Protein AF-A0A9D7S0B4-F1 (afdb_monomer)

Radius of gyration: 23.78 Å; Cα contacts (8 Å, |Δi|>4): 432; chains: 1; bounding box: 54×64×74 Å

Solvent-accessible surface area (backbone atoms only — not comparable to full-atom values): 17480 Å² total; per-residue (Å²): 137,83,77,79,79,71,73,54,48,33,90,81,55,68,32,30,20,52,70,38,47,70,66,44,50,60,57,51,48,51,49,26,62,74,69,70,40,42,37,16,40,36,38,37,36,50,55,66,50,66,57,45,28,76,76,58,33,61,75,47,39,55,49,49,50,34,52,48,47,50,52,50,61,75,61,50,58,93,83,38,48,55,29,42,63,52,97,65,30,32,35,37,46,36,65,72,28,16,33,56,58,46,43,54,48,48,45,54,44,36,52,51,40,50,71,37,73,43,89,95,79,41,71,50,39,31,19,23,3,25,23,21,62,81,86,86,69,54,74,66,57,49,49,49,51,12,48,53,19,25,50,48,12,53,72,72,73,35,69,33,76,26,66,45,94,54,60,81,69,38,86,84,69,62,102,47,105,71,69,78,84,58,81,77,93,57,76,78,54,58,43,74,42,71,68,60,36,48,46,50,52,52,51,48,54,47,43,35,53,44,42,51,47,56,74,74,37,100,80,48,65,69,60,46,52,50,46,50,50,56,46,50,55,47,52,55,48,45,52,53,57,48,51,56,49,34,59,75,67,65,43,90,56,41,73,61,51,55,50,50,51,54,49,52,52,55,48,51,54,49,40,54,54,30,35,76,72,69,78,40,58,66,64,66,44,50,47,43,54,44,42,52,47,54,54,40,36,48,58,55,59,50,53,75,55,25,68,71,42,64,61,60,77,79,74,72,135

Secondary structure (DSSP, 8-state):
-------SB-TTT-SEEHHHHHHHHHHHHHHHHHHT--EEEEEEEETTHHHHHHHH-HHHHHHHHHHHHHHHHTTS-TTSEEEE-SSSEEEEEEET--HHHHHHHHHHHHHHHHH-EETTTEE--EEEEEEE--SSS-HHHHHHHHHHHHHHHHHTTSS-EEE----STTTT--SSS----S----GGG--S-HHHHHHHHHHHHHHHHHHHHHHH-SS-HHHHHHHHHHHHHHHHHHHHHHHHHHHHTT-TTHHHHHHHHHHHHHHHHHHHHHHHTTSS-HHHHHIIIIIIIIIIIIIIIGGGTHHHHHGGGG---

Foldseek 3Di:
DPPPPDDQADPLQRAGEPVVCVVCVVVLLVVCLVLVAKKKKKKKFWPPLVVLCVPVNVVLSSQVQNVLSVLLVVLADPPWHKYDYDSRMIMITHTRDKQVVVQVSVLVSQVVQQPDQRPPRGGIGMAMFMHMDPSPDDPVVRVVNSVVQSVCCNVVPHSHYGTDPDIQFCPPPDPDPDDPLADDDDCLLCLLPVVLSVLLVVLRVLLRVLSCCVVVDPPCPVVSLVSLVVSLVSLLVSLVVVLVVCVVLVPVCSVVSNVVSVVLSVVLVVQSVCVVVVNHDPVVNSSSSCRVRNVDCSNPVVVVCSVSNVVVVVDDD

Mean predicted aligned error: 14.75 Å

pLDDT: mean 82.74, std 16.4, range [29.23, 98.75]

Nearest PDB structures (foldseek):
  5llx-assembly1_B  TM=9.625E-01  e=6.247E-13  Idiomarina sp. A28L
  6et7-assembly1_B  TM=9.582E-01  e=7.251E-13  Idiomarina sp. A28L
  5llw-assembly1_B  TM=9.479E-01  e=1.605E-12  Idiomarina sp. A28L
  5llx-assembly1_A  TM=9.549E-01  e=1.686E-12  Idiomarina sp. A28L
  6et7-assembly1_A  TM=9.602E-01  e=4.331E-12  Idiomarina sp. A28L

Sequence (317 aa):
MELELRAVTDDLTGLWNRAQFNALVRRDLERCLRQHLPLSLVLVDIDHFKQVNDLHGHSAGDRVLREMAALIRQTVSLADAVFRWGGEEFVVLAGEIGHRGAADMAERLRARVAEHHFPGVGQLTISLGVAEYLGEESVEDWFQRADGMLYAAKHGGRNQVHVEARGNSDLWAGELGASPLHLVWQQIYESGEPSIDADHRELFERANALIDAWLSGRHDLTGILRACDHLIEHIVLHFRNEEALLERHAFSGYEAHRRAHAAMVRRAEYLRRKVAIGSCTLGKMLDFLVGDVIARHLSVVDREFFPLFAGLKKLRP

Structure (mmCIF, N/CA/C/O backbone):
data_AF-A0A9D7S0B4-F1
#
_entry.id   AF-A0A9D7S0B4-F1
#
loop_
_atom_site.group_PDB
_atom_site.id
_atom_site.type_symbol
_atom_site.label_atom_id
_atom_site.label_alt_id
_atom_site.label_comp_id
_atom_site.label_asym_id
_atom_site.label_entity_id
_atom_site.label_seq_id
_atom_site.pdbx_PDB_ins_code
_atom_site.Cartn_x
_atom_site.Cartn_y
_atom_site.Cartn_z
_atom_site.occupancy
_atom_site.B_iso_or_equiv
_atom_site.auth_seq_id
_atom_site.auth_comp_id
_atom_site.auth_asym_id
_atom_site.auth_atom_id
_atom_site.pdbx_PDB_model_num
ATOM 1 N N . MET A 1 1 ? 12.973 36.710 17.146 1.00 37.09 1 MET A N 1
ATOM 2 C CA . MET A 1 1 ? 12.727 35.681 16.115 1.00 37.09 1 MET A CA 1
ATOM 3 C C . MET A 1 1 ? 12.349 34.416 16.858 1.00 37.09 1 MET A C 1
ATOM 5 O O . MET A 1 1 ? 13.194 33.586 17.157 1.00 37.09 1 MET A O 1
ATOM 9 N N . GLU A 1 2 ? 11.099 34.384 17.300 1.00 39.22 2 GLU A N 1
ATOM 10 C CA . GLU A 1 2 ? 10.519 33.320 18.111 1.00 39.22 2 GLU A CA 1
ATOM 11 C C . GLU A 1 2 ? 9.982 32.295 17.111 1.00 39.22 2 GLU A C 1
ATOM 13 O O . GLU A 1 2 ? 8.951 32.505 16.480 1.00 39.22 2 GLU A O 1
ATOM 18 N N . LEU A 1 3 ? 10.795 31.280 16.812 1.00 44.84 3 LEU A N 1
ATOM 19 C CA . LEU A 1 3 ? 10.393 30.175 15.948 1.00 44.84 3 LEU A CA 1
ATOM 20 C C . LEU A 1 3 ? 9.275 29.420 16.667 1.00 44.84 3 LEU A C 1
ATOM 22 O O . LEU A 1 3 ? 9.523 28.761 17.674 1.00 44.84 3 LEU A O 1
ATOM 26 N N . GLU A 1 4 ? 8.056 29.563 16.154 1.00 46.53 4 GLU A N 1
ATOM 27 C CA . GLU A 1 4 ? 6.877 28.790 16.531 1.00 46.53 4 GLU A CA 1
ATOM 28 C C . GLU A 1 4 ? 7.246 27.302 16.645 1.00 46.53 4 GLU A C 1
ATOM 30 O O . GLU A 1 4 ? 7.512 26.628 15.645 1.00 46.53 4 GLU A O 1
ATOM 35 N N . LEU A 1 5 ? 7.270 26.777 17.872 1.00 49.91 5 LEU A N 1
ATOM 36 C CA . LEU A 1 5 ? 7.260 25.341 18.125 1.00 49.91 5 LEU A CA 1
ATOM 37 C C . LEU A 1 5 ? 5.942 24.792 17.572 1.00 49.91 5 LEU A C 1
ATOM 39 O O . LEU A 1 5 ? 4.922 24.772 18.257 1.00 49.91 5 LEU A O 1
ATOM 43 N N . ARG A 1 6 ? 5.943 24.364 16.309 1.00 56.47 6 ARG A N 1
ATOM 44 C CA . ARG A 1 6 ? 4.848 23.558 15.772 1.00 56.47 6 ARG A CA 1
ATOM 45 C C . ARG A 1 6 ? 4.809 22.262 16.573 1.00 56.47 6 ARG A C 1
ATOM 47 O O . ARG A 1 6 ? 5.767 21.489 16.532 1.00 56.47 6 ARG A O 1
ATOM 54 N N . ALA A 1 7 ? 3.719 22.034 17.303 1.00 73.38 7 ALA A N 1
ATOM 55 C CA . ALA A 1 7 ? 3.452 20.734 17.900 1.00 73.38 7 ALA A CA 1
ATOM 56 C C . ALA A 1 7 ? 3.546 19.672 16.792 1.00 73.38 7 ALA A C 1
ATOM 58 O O . ALA A 1 7 ? 3.020 19.872 15.699 1.00 73.38 7 ALA A O 1
ATOM 59 N N . VAL A 1 8 ? 4.272 18.579 17.032 1.00 87.50 8 VAL A N 1
ATOM 60 C CA . VAL A 1 8 ? 4.425 17.462 16.072 1.00 87.50 8 VAL A CA 1
ATOM 61 C C . VAL A 1 8 ? 3.279 16.450 16.180 1.00 87.50 8 VAL A C 1
ATOM 63 O O . VAL A 1 8 ? 3.125 15.564 15.337 1.00 87.50 8 VAL A O 1
ATOM 66 N N . THR A 1 9 ? 2.465 16.590 17.222 1.00 91.62 9 THR A N 1
ATOM 67 C CA . THR A 1 9 ? 1.308 15.758 17.537 1.00 91.62 9 THR A CA 1
ATOM 68 C C . THR A 1 9 ? 0.011 16.550 17.424 1.00 91.62 9 THR A C 1
ATOM 70 O O . THR A 1 9 ? 0.003 17.776 17.498 1.00 91.62 9 THR A O 1
ATOM 73 N N . ASP A 1 10 ? -1.083 15.831 17.223 1.00 94.31 10 ASP A N 1
ATOM 74 C CA . ASP A 1 10 ? -2.448 16.309 17.390 1.00 94.31 10 ASP A CA 1
ATOM 75 C C . ASP A 1 10 ? -2.853 16.195 18.866 1.00 94.31 10 ASP A C 1
ATOM 77 O O . ASP A 1 10 ? -2.802 15.107 19.439 1.00 94.31 10 ASP A O 1
ATOM 81 N N . ASP A 1 11 ? -3.269 17.304 19.479 1.00 91.94 11 ASP A N 1
ATOM 82 C CA . ASP A 1 11 ? -3.552 17.373 20.922 1.00 91.94 11 ASP A CA 1
ATOM 83 C C . ASP A 1 11 ? -4.738 16.499 21.352 1.00 91.94 11 ASP A C 1
ATOM 85 O O . ASP A 1 11 ? -4.822 16.070 22.503 1.00 91.94 11 ASP A O 1
ATOM 89 N N . LEU A 1 12 ? -5.669 16.223 20.434 1.00 94.69 12 LEU A N 1
ATOM 90 C CA . LEU A 1 12 ? -6.854 15.432 20.742 1.00 94.69 12 LEU A CA 1
ATOM 91 C C . LEU A 1 12 ? -6.533 13.938 20.826 1.00 94.69 12 LEU A C 1
ATOM 93 O O . LEU A 1 12 ? -6.984 13.269 21.756 1.00 94.69 12 LEU A O 1
ATOM 97 N N . THR A 1 13 ? -5.808 13.421 19.833 1.00 96.00 13 THR A N 1
ATOM 98 C CA . THR A 1 13 ? -5.587 11.981 19.628 1.00 96.00 13 THR A CA 1
ATOM 99 C C . THR A 1 13 ? -4.198 11.505 20.048 1.00 96.00 13 THR A C 1
ATOM 101 O O . THR A 1 13 ? -3.988 10.304 20.203 1.00 96.00 13 THR A O 1
ATOM 104 N N . GLY A 1 14 ? -3.235 12.417 20.207 1.00 93.94 14 GLY A N 1
ATOM 105 C CA . GLY A 1 14 ? -1.827 12.100 20.460 1.00 93.94 14 GLY A CA 1
ATOM 106 C C . GLY A 1 14 ? -1.085 11.515 19.252 1.00 93.94 14 GLY A C 1
ATOM 107 O O . GLY A 1 14 ? 0.103 11.207 19.352 1.00 93.94 14 GLY A O 1
ATOM 108 N N . LEU A 1 15 ? -1.754 11.356 18.105 1.00 96.19 15 LEU A N 1
ATOM 109 C CA . LEU A 1 15 ? -1.123 10.931 16.858 1.00 96.19 15 LEU A CA 1
ATOM 110 C C . LEU A 1 15 ? -0.259 12.047 16.278 1.00 96.19 15 LEU A C 1
ATOM 112 O O . LEU A 1 15 ? -0.376 13.208 16.661 1.00 96.19 15 LEU A O 1
ATOM 116 N N . TRP A 1 16 ? 0.597 11.714 15.316 1.00 96.00 16 TRP A N 1
ATOM 117 C CA . TRP A 1 16 ? 1.297 12.743 14.557 1.00 96.00 16 TRP A CA 1
ATOM 118 C C . TRP A 1 16 ? 0.318 13.551 13.710 1.00 96.00 16 TRP A C 1
ATOM 120 O O . TRP A 1 16 ? -0.695 13.035 13.250 1.00 96.00 16 TRP A O 1
ATOM 130 N N . ASN A 1 17 ? 0.607 14.829 13.502 1.00 94.56 17 ASN A N 1
ATOM 131 C CA . ASN A 1 17 ? -0.247 15.677 12.676 1.00 94.56 17 ASN A CA 1
ATOM 132 C C . ASN A 1 17 ? 0.246 15.747 11.222 1.00 94.56 17 ASN A C 1
ATOM 134 O O . ASN A 1 17 ? 1.318 15.250 10.865 1.00 94.56 17 ASN A O 1
ATOM 138 N N . ARG A 1 18 ? -0.533 16.418 10.371 1.00 93.31 18 ARG A N 1
ATOM 139 C CA . ARG A 1 18 ? -0.196 16.644 8.958 1.00 93.31 18 ARG A CA 1
ATOM 140 C C . ARG A 1 18 ? 1.166 17.317 8.743 1.00 93.31 18 ARG A C 1
ATOM 142 O O . ARG A 1 18 ? 1.865 16.987 7.787 1.00 93.31 18 ARG A O 1
ATOM 149 N N . ALA A 1 19 ? 1.573 18.241 9.616 1.00 90.50 19 ALA A N 1
ATOM 150 C CA . ALA A 1 19 ? 2.885 18.882 9.498 1.00 90.50 19 ALA A CA 1
ATOM 151 C C . ALA A 1 19 ? 4.018 17.864 9.693 1.00 90.50 19 ALA A C 1
ATOM 153 O O . ALA A 1 19 ? 4.995 17.876 8.942 1.00 90.50 19 ALA A O 1
ATOM 154 N N . GLN A 1 20 ? 3.846 16.943 10.643 1.00 92.50 20 GLN A N 1
ATOM 155 C CA . GLN A 1 20 ? 4.792 15.865 10.887 1.00 92.50 20 GLN A CA 1
ATOM 156 C C . GLN A 1 20 ? 4.821 14.844 9.742 1.00 92.50 20 GLN A C 1
ATOM 158 O O . GLN A 1 20 ? 5.904 14.394 9.379 1.00 92.50 20 GLN A O 1
ATOM 163 N N . PHE A 1 21 ? 3.686 14.525 9.108 1.00 93.38 21 PHE A N 1
ATOM 164 C CA . PHE A 1 21 ? 3.684 13.692 7.895 1.00 93.38 21 PHE A CA 1
ATOM 165 C C . PHE A 1 21 ? 4.585 14.283 6.810 1.00 93.38 21 PHE A C 1
ATOM 167 O O . PHE A 1 21 ? 5.484 13.604 6.322 1.00 93.38 21 PHE A O 1
ATOM 174 N N . ASN A 1 22 ? 4.409 15.568 6.490 1.00 88.81 22 ASN A N 1
ATOM 175 C CA . ASN A 1 22 ? 5.199 16.239 5.453 1.00 88.81 22 ASN A CA 1
ATOM 176 C C . ASN A 1 22 ? 6.708 16.223 5.760 1.00 88.81 22 ASN A C 1
ATOM 178 O O . ASN A 1 22 ? 7.526 16.173 4.841 1.00 88.81 22 ASN A O 1
ATOM 182 N N . ALA A 1 23 ? 7.079 16.250 7.043 1.00 87.56 23 ALA A N 1
ATOM 183 C CA . ALA A 1 23 ? 8.469 16.155 7.478 1.00 87.56 23 ALA A CA 1
ATOM 184 C C . ALA A 1 23 ? 9.036 14.727 7.372 1.00 87.56 23 ALA A C 1
ATOM 186 O O . ALA A 1 23 ? 10.207 14.555 7.032 1.00 87.56 23 ALA A O 1
ATOM 187 N N . LEU A 1 24 ? 8.228 13.701 7.665 1.00 88.12 24 LEU A N 1
ATOM 188 C CA . LEU A 1 24 ? 8.678 12.307 7.730 1.00 88.12 24 LEU A CA 1
ATOM 189 C C . LEU A 1 24 ? 8.599 11.572 6.390 1.00 88.12 24 LEU A C 1
ATOM 191 O O . LEU A 1 24 ? 9.479 10.763 6.100 1.00 88.12 24 LEU A O 1
ATOM 195 N N . VAL A 1 25 ? 7.595 11.864 5.561 1.00 91.75 25 VAL A N 1
ATOM 196 C CA . VAL A 1 25 ? 7.308 11.100 4.338 1.00 91.75 25 VAL A CA 1
ATOM 197 C C . VAL A 1 25 ? 8.503 11.067 3.389 1.00 91.75 25 VAL A C 1
ATOM 199 O O . VAL A 1 25 ? 8.866 10.004 2.903 1.00 91.75 25 VAL A O 1
ATOM 202 N N . ARG A 1 26 ? 9.204 12.194 3.200 1.00 87.75 26 ARG A N 1
ATOM 203 C CA . ARG A 1 26 ? 10.397 12.256 2.335 1.00 87.75 26 ARG A CA 1
ATOM 204 C C . ARG A 1 26 ? 11.537 11.390 2.864 1.00 87.75 26 ARG A C 1
ATOM 206 O O . ARG A 1 26 ? 12.173 10.677 2.098 1.00 87.75 26 ARG A O 1
ATOM 213 N N . ARG A 1 27 ? 11.766 11.406 4.179 1.00 84.88 27 ARG A N 1
ATOM 214 C CA . ARG A 1 27 ? 12.800 10.589 4.827 1.00 84.88 27 ARG A CA 1
ATOM 215 C C . ARG A 1 27 ? 12.501 9.099 4.675 1.00 84.88 27 ARG A C 1
ATOM 217 O O . ARG A 1 27 ? 13.410 8.317 4.393 1.00 84.88 27 ARG A O 1
ATOM 224 N N . ASP A 1 28 ? 11.248 8.712 4.880 1.00 82.50 28 ASP A N 1
ATOM 225 C CA . ASP A 1 28 ? 10.829 7.315 4.808 1.00 82.50 28 ASP A CA 1
ATOM 226 C C . ASP A 1 28 ? 10.814 6.822 3.356 1.00 82.50 28 ASP A C 1
ATOM 228 O O . ASP A 1 28 ? 11.295 5.721 3.101 1.00 82.50 28 ASP A O 1
ATOM 232 N N . LEU A 1 29 ? 10.412 7.667 2.401 1.00 83.94 29 LEU A N 1
ATOM 233 C CA . LEU A 1 29 ? 10.552 7.413 0.967 1.00 83.94 29 LEU A CA 1
ATOM 234 C C . LEU A 1 29 ? 12.006 7.215 0.565 1.00 83.94 29 LEU A C 1
ATOM 236 O O . LEU A 1 29 ? 12.341 6.201 -0.034 1.00 83.94 29 LEU A O 1
ATOM 240 N N . GLU A 1 30 ? 12.902 8.126 0.937 1.00 80.38 30 GLU A N 1
ATOM 241 C CA . GLU A 1 30 ? 14.325 7.971 0.646 1.00 80.38 30 GLU A CA 1
ATOM 242 C C . GLU A 1 30 ? 14.905 6.692 1.263 1.00 80.38 30 GLU A C 1
ATOM 244 O O . GLU A 1 30 ? 15.724 6.014 0.643 1.00 80.38 30 GLU A O 1
ATOM 249 N N . ARG A 1 31 ? 14.506 6.348 2.495 1.00 79.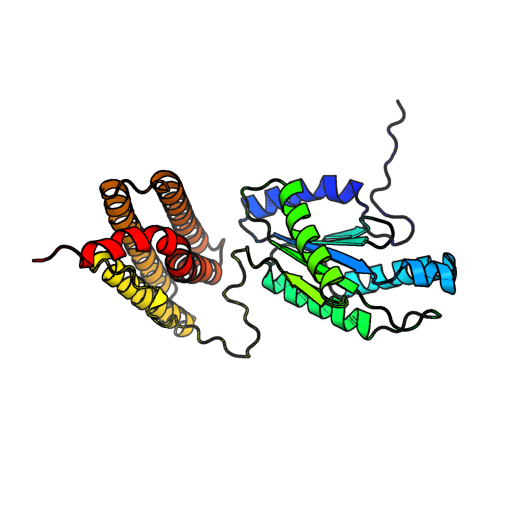12 31 ARG A N 1
ATOM 250 C CA . ARG A 1 31 ? 14.910 5.096 3.146 1.00 79.12 31 ARG A CA 1
ATOM 251 C C . ARG A 1 31 ? 14.415 3.895 2.346 1.00 79.12 31 ARG A C 1
ATOM 253 O O . ARG A 1 31 ? 15.231 3.036 2.013 1.00 79.12 31 ARG A O 1
ATOM 260 N N . CYS A 1 32 ? 13.124 3.852 2.036 1.00 68.31 32 CYS A N 1
ATOM 261 C CA . CYS A 1 32 ? 12.491 2.760 1.309 1.00 68.31 32 CYS A CA 1
ATOM 262 C C . CYS A 1 32 ? 13.042 2.633 -0.112 1.00 68.31 32 CYS A C 1
ATOM 264 O O . CYS A 1 32 ? 13.332 1.522 -0.531 1.00 68.31 32 CYS A O 1
ATOM 266 N N . LEU A 1 33 ? 13.337 3.736 -0.803 1.00 68.12 33 LEU A N 1
ATOM 267 C CA . LEU A 1 33 ? 14.010 3.734 -2.104 1.00 68.12 33 LEU A CA 1
ATOM 268 C C . LEU A 1 33 ? 15.446 3.214 -2.005 1.00 68.12 33 LEU A C 1
ATOM 270 O O . LEU A 1 33 ? 15.833 2.322 -2.758 1.00 68.12 33 LEU A O 1
ATOM 274 N N . ARG A 1 34 ? 16.242 3.695 -1.038 1.00 66.56 34 ARG A N 1
ATOM 275 C CA . ARG A 1 34 ? 17.619 3.205 -0.827 1.00 66.56 34 ARG A CA 1
ATOM 276 C C . ARG A 1 34 ? 17.652 1.712 -0.498 1.00 66.56 34 ARG A C 1
ATOM 278 O O . ARG A 1 34 ? 18.511 0.981 -0.994 1.00 66.56 34 ARG A O 1
ATOM 285 N N . GLN A 1 35 ? 16.736 1.257 0.352 1.00 56.28 35 GLN A N 1
ATOM 286 C CA . GLN A 1 35 ? 16.646 -0.135 0.800 1.00 56.28 35 GLN A CA 1
ATOM 287 C C . GLN A 1 35 ? 15.817 -1.013 -0.145 1.00 56.28 35 GLN A C 1
ATOM 289 O O . GLN A 1 35 ? 15.843 -2.235 -0.016 1.00 56.28 35 GLN A O 1
ATOM 294 N N . HIS A 1 36 ? 15.156 -0.396 -1.124 1.00 57.53 36 HIS A N 1
ATOM 295 C CA . HIS A 1 36 ? 14.191 -1.001 -2.034 1.00 57.53 36 HIS A CA 1
ATOM 296 C C . HIS A 1 36 ? 13.159 -1.861 -1.297 1.00 57.53 36 HIS A C 1
ATOM 298 O O . HIS A 1 36 ? 12.975 -3.043 -1.601 1.00 57.53 36 HIS A O 1
ATOM 304 N N . LEU A 1 37 ? 12.567 -1.263 -0.271 1.00 67.69 37 LEU A N 1
ATOM 305 C CA . LEU A 1 37 ? 11.466 -1.821 0.496 1.00 67.69 37 LEU A CA 1
ATOM 306 C C . LEU A 1 37 ? 10.179 -1.141 0.031 1.00 67.69 37 LEU A C 1
ATOM 308 O O . LEU A 1 37 ? 10.214 0.064 -0.237 1.00 67.69 37 LEU A O 1
ATOM 312 N N . PRO A 1 38 ? 9.064 -1.879 -0.063 1.00 77.38 38 PRO A N 1
ATOM 313 C CA . PRO A 1 38 ? 7.787 -1.272 -0.391 1.00 77.38 38 PRO A CA 1
ATOM 314 C C . PRO A 1 38 ? 7.371 -0.293 0.709 1.00 77.38 38 PRO A C 1
ATOM 316 O O . PRO A 1 38 ? 7.794 -0.383 1.869 1.00 77.38 38 PRO A O 1
ATOM 319 N N . LEU A 1 39 ? 6.567 0.681 0.315 1.00 87.62 39 LEU A N 1
ATOM 320 C CA . LEU A 1 39 ? 5.986 1.670 1.203 1.00 87.62 39 LEU A CA 1
ATOM 321 C C . LEU A 1 39 ? 4.573 1.938 0.707 1.00 87.62 39 LEU A C 1
ATOM 323 O O . LEU A 1 39 ? 4.390 2.279 -0.461 1.00 87.62 39 LEU A O 1
ATOM 327 N N . SER A 1 40 ? 3.592 1.790 1.587 1.00 93.56 40 SER A N 1
ATOM 328 C CA . SER A 1 40 ? 2.183 1.947 1.239 1.00 93.56 40 SER A CA 1
ATOM 329 C C . SER A 1 40 ? 1.527 3.036 2.071 1.00 93.56 40 SER A C 1
ATOM 331 O O . SER A 1 40 ? 1.871 3.256 3.233 1.00 93.56 40 SER A O 1
ATOM 333 N N . LEU A 1 41 ? 0.581 3.736 1.456 1.00 96.62 41 LEU A N 1
ATOM 334 C CA . LEU A 1 41 ? -0.230 4.767 2.077 1.00 96.62 41 LEU A CA 1
ATOM 335 C C . LEU A 1 41 ? -1.650 4.237 2.212 1.00 96.62 41 LEU A C 1
ATOM 337 O O . LEU A 1 41 ? -2.223 3.739 1.241 1.00 96.62 41 LEU A O 1
ATOM 341 N N . VAL A 1 42 ? -2.212 4.363 3.410 1.00 98.19 42 VAL A N 1
ATOM 342 C CA . VAL A 1 42 ? -3.616 4.059 3.683 1.00 98.19 42 VAL A CA 1
ATOM 343 C C . VAL A 1 42 ? -4.285 5.318 4.206 1.00 98.19 42 VAL A C 1
ATOM 345 O O . VAL A 1 42 ? -3.923 5.819 5.273 1.00 98.19 42 VAL A O 1
ATOM 348 N N . LEU A 1 43 ? -5.255 5.829 3.458 1.00 98.50 43 LEU A N 1
ATOM 349 C CA . LEU A 1 43 ? -6.138 6.898 3.909 1.00 98.50 43 LEU A CA 1
ATOM 350 C C . LEU A 1 43 ? -7.371 6.283 4.553 1.00 98.50 43 LEU A C 1
ATOM 352 O O . LEU A 1 43 ? -7.935 5.329 4.022 1.00 98.50 43 LEU A O 1
ATOM 356 N N . VAL A 1 44 ? -7.775 6.831 5.692 1.00 98.62 44 VAL A N 1
ATOM 357 C CA . VAL A 1 44 ? -8.886 6.337 6.505 1.00 98.62 44 VAL A CA 1
ATOM 358 C C . VAL A 1 44 ? -9.815 7.498 6.814 1.00 98.62 44 VAL A C 1
ATOM 360 O O . VAL A 1 44 ? -9.361 8.548 7.265 1.00 98.62 44 VAL A O 1
ATOM 363 N N . ASP A 1 45 ? -11.112 7.292 6.633 1.00 98.56 45 ASP A N 1
ATOM 364 C CA . ASP A 1 45 ? -12.141 8.274 6.959 1.00 98.56 45 ASP A CA 1
ATOM 365 C C . ASP A 1 45 ? -13.283 7.620 7.731 1.00 98.56 45 ASP A C 1
ATOM 367 O O . ASP A 1 45 ? -13.710 6.511 7.395 1.00 98.56 45 ASP A O 1
ATOM 371 N N . ILE A 1 46 ? -13.759 8.300 8.778 1.00 98.56 46 ILE A N 1
ATOM 372 C CA . ILE A 1 46 ? -14.901 7.841 9.571 1.00 98.56 46 ILE A CA 1
ATOM 373 C C . ILE A 1 46 ? -16.198 8.161 8.832 1.00 98.56 46 ILE A C 1
ATOM 375 O O . ILE A 1 46 ? -16.593 9.319 8.685 1.00 98.56 46 ILE A O 1
ATOM 379 N N . ASP A 1 47 ? -16.918 7.111 8.449 1.00 98.19 47 ASP A N 1
ATOM 380 C CA . ASP A 1 47 ? -18.169 7.248 7.726 1.00 98.19 47 ASP A CA 1
ATOM 381 C C . ASP A 1 47 ? -19.205 8.001 8.570 1.00 98.19 47 ASP A C 1
ATOM 383 O O . ASP A 1 47 ? -19.461 7.676 9.729 1.00 98.19 47 ASP A O 1
ATOM 387 N N . HIS A 1 48 ? -19.843 9.004 7.964 1.00 97.06 48 HIS A N 1
ATOM 388 C CA . HIS A 1 48 ? -20.918 9.779 8.590 1.00 97.06 48 HIS A CA 1
ATOM 389 C C . HIS A 1 48 ? -20.521 10.494 9.897 1.00 97.06 48 HIS A C 1
ATOM 391 O O . HIS A 1 48 ? -21.398 10.844 10.688 1.00 97.06 48 HIS A O 1
ATOM 397 N N . PHE A 1 49 ? -19.237 10.805 10.114 1.00 97.75 49 PHE A N 1
ATOM 398 C CA . PHE A 1 49 ? -18.767 11.439 11.354 1.00 97.75 49 PHE A CA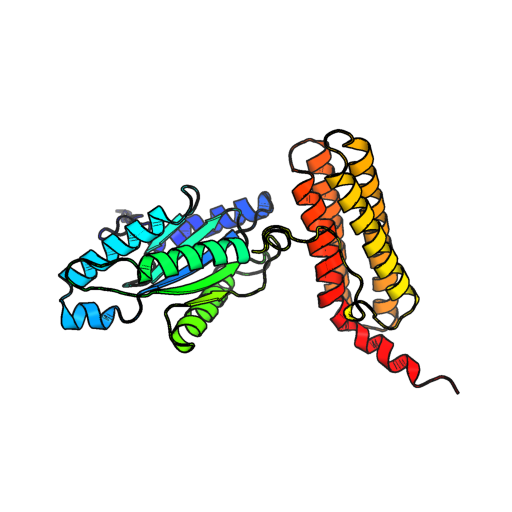 1
ATOM 399 C C . PHE A 1 49 ? -19.476 12.758 11.696 1.00 97.75 49 PHE A C 1
ATOM 401 O O . PHE A 1 49 ? -19.788 13.026 12.857 1.00 97.75 49 PHE A O 1
ATOM 408 N N . LYS A 1 50 ? -19.827 13.564 10.688 1.00 96.44 50 LYS A N 1
ATOM 409 C CA . LYS A 1 50 ? -20.651 14.763 10.898 1.00 96.44 50 LYS A CA 1
ATOM 410 C C . LYS A 1 50 ? -21.969 14.456 11.629 1.00 96.44 50 LYS A C 1
ATOM 412 O O . LYS A 1 50 ? -22.332 15.194 12.536 1.00 96.44 50 LYS A O 1
ATOM 417 N N . GLN A 1 51 ? -22.643 13.351 11.297 1.00 96.81 51 GLN A N 1
ATOM 418 C CA . GLN A 1 51 ? -23.895 12.954 11.954 1.00 96.81 51 GLN A CA 1
ATOM 419 C C . GLN A 1 51 ? -23.678 12.601 13.428 1.00 96.81 51 GLN A C 1
ATOM 421 O O . GLN A 1 51 ? -24.542 12.884 14.252 1.00 96.81 51 GLN A O 1
ATOM 426 N N . VAL A 1 52 ? -22.512 12.046 13.778 1.00 97.00 52 VAL A N 1
ATOM 427 C CA . VAL A 1 52 ? -22.142 11.797 15.178 1.00 97.00 52 VAL A CA 1
ATOM 428 C C . VAL A 1 52 ? -22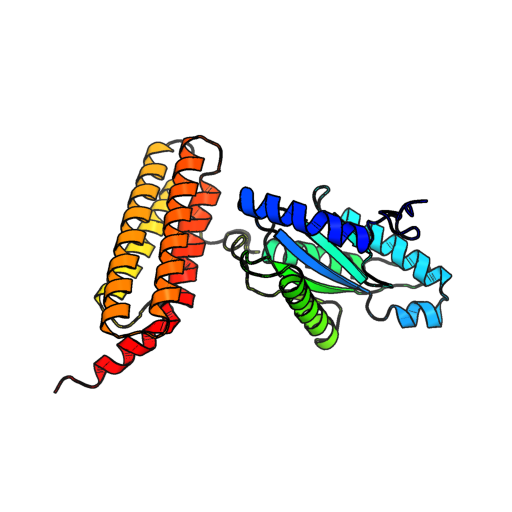.079 13.111 15.952 1.00 97.00 52 VAL A C 1
ATOM 430 O O . VAL A 1 52 ? -22.659 13.214 17.031 1.00 97.00 52 VAL A O 1
ATOM 433 N N . ASN A 1 53 ? -21.421 14.128 15.392 1.00 97.06 53 ASN A N 1
ATOM 434 C CA . ASN A 1 53 ? -21.357 15.450 16.016 1.00 97.06 53 ASN A CA 1
ATOM 435 C C . ASN A 1 53 ? -22.737 16.101 16.122 1.00 97.06 53 ASN A C 1
ATOM 437 O O . ASN A 1 53 ? -23.065 16.649 17.173 1.00 97.06 53 ASN A O 1
ATOM 441 N N . ASP A 1 54 ? -23.542 16.015 15.065 1.00 97.75 54 ASP A N 1
ATOM 442 C CA . ASP A 1 54 ? -24.864 16.636 15.018 1.00 97.75 54 ASP A CA 1
ATOM 443 C C . ASP A 1 54 ? -25.841 15.982 16.019 1.00 97.75 54 ASP A C 1
ATOM 445 O O . ASP A 1 54 ? -26.650 16.677 16.631 1.00 97.75 54 ASP A O 1
ATOM 449 N N . LEU A 1 55 ? -25.753 14.660 16.225 1.00 97.00 55 LEU A N 1
ATOM 450 C CA . LEU A 1 55 ? -26.664 13.904 17.095 1.00 97.00 55 LEU A CA 1
ATOM 451 C C . LEU A 1 55 ? -26.192 13.807 18.555 1.00 97.00 55 LEU A C 1
ATOM 453 O O . LEU A 1 55 ? -27.010 13.856 19.472 1.00 97.00 55 LEU A O 1
ATOM 457 N N . HIS A 1 56 ? -24.885 13.658 18.783 1.00 96.31 56 HIS A N 1
ATOM 458 C CA . HIS A 1 56 ? -24.312 13.368 20.106 1.00 96.31 56 HIS A CA 1
ATOM 459 C C . HIS A 1 56 ? -23.421 14.496 20.653 1.00 96.31 56 HIS A C 1
ATOM 461 O O . HIS A 1 56 ? -22.952 14.420 21.793 1.00 96.31 56 HIS A O 1
ATOM 467 N N . GLY A 1 57 ? -23.203 15.552 19.866 1.00 97.12 57 GLY A N 1
ATOM 468 C CA . GLY A 1 57 ? -22.378 16.704 20.212 1.00 97.12 57 GLY A CA 1
ATOM 469 C C . GLY A 1 57 ? -20.880 16.477 19.994 1.00 97.12 57 GLY A C 1
ATOM 470 O O . GLY A 1 57 ? -20.371 15.355 20.024 1.00 97.12 57 GLY A O 1
ATOM 471 N N . HIS A 1 58 ? -20.138 17.576 19.843 1.00 96.25 58 HIS A N 1
ATOM 472 C CA . HIS A 1 58 ? -18.694 17.551 19.577 1.00 96.25 58 HIS A CA 1
ATOM 473 C C . HIS A 1 58 ? -17.883 16.780 20.623 1.00 96.25 58 HIS A C 1
ATOM 475 O O . HIS A 1 58 ? -16.945 16.074 20.275 1.00 96.25 58 HIS A O 1
ATOM 481 N N . SER A 1 59 ? -18.269 16.828 21.901 1.00 96.75 59 SER A N 1
ATOM 482 C CA . SER A 1 59 ? -17.575 16.059 22.940 1.00 96.75 59 SER A CA 1
ATOM 483 C C . SER A 1 59 ? -17.677 14.543 22.733 1.00 96.75 59 SER A C 1
ATOM 485 O O . SER A 1 59 ? -16.792 13.815 23.181 1.00 96.75 59 SER A O 1
ATOM 487 N N . ALA A 1 60 ? -18.742 14.049 22.089 1.00 96.75 60 ALA A N 1
ATOM 488 C CA . ALA A 1 60 ? -18.852 12.647 21.692 1.00 96.75 60 ALA A CA 1
ATOM 489 C C . ALA A 1 60 ? -17.985 12.345 20.465 1.00 96.75 60 ALA A C 1
ATOM 491 O O . ALA A 1 60 ? -17.249 11.359 20.489 1.00 96.75 60 ALA A O 1
ATOM 492 N N . GLY A 1 61 ? -17.986 13.225 19.459 1.00 97.81 61 GLY A N 1
ATOM 493 C CA . GLY A 1 61 ? -17.078 13.123 18.312 1.00 97.81 61 GLY A CA 1
ATOM 494 C C . GLY A 1 61 ? -15.607 13.072 18.731 1.00 97.81 61 GLY A C 1
ATOM 495 O O . GLY A 1 61 ? -14.859 12.209 18.284 1.00 97.81 61 GLY A O 1
ATOM 496 N N . ASP A 1 62 ? -15.204 13.906 19.688 1.00 98.00 62 ASP A N 1
ATOM 497 C CA . ASP A 1 62 ? -13.853 13.905 20.251 1.00 98.00 62 ASP A CA 1
ATOM 498 C C . ASP A 1 62 ? -13.481 12.577 20.923 1.00 98.00 62 ASP A C 1
ATOM 500 O O . ASP A 1 62 ? -12.322 12.159 20.893 1.00 98.00 62 ASP A O 1
ATOM 504 N N . ARG A 1 63 ? -14.437 11.901 21.574 1.00 97.75 63 ARG A N 1
ATOM 505 C CA . ARG A 1 63 ? -14.205 10.562 22.141 1.00 97.75 63 ARG A CA 1
ATOM 506 C C . ARG A 1 63 ? -14.051 9.522 21.039 1.00 97.75 63 ARG A C 1
ATOM 508 O O . ARG A 1 63 ? -13.101 8.747 21.093 1.00 97.75 63 ARG A O 1
ATOM 515 N N . VAL A 1 64 ? -14.908 9.569 20.018 1.00 98.31 64 VAL A N 1
ATOM 516 C CA . VAL A 1 64 ? -14.811 8.695 18.840 1.00 98.31 64 VAL A CA 1
ATOM 517 C C . VAL A 1 64 ? -13.446 8.831 18.169 1.00 98.31 64 VAL A C 1
ATOM 519 O O . VAL A 1 64 ? -12.819 7.821 17.875 1.00 98.31 64 VAL A O 1
ATOM 522 N N . LEU A 1 65 ? -12.933 10.049 17.993 1.00 98.44 65 LEU A N 1
ATOM 523 C CA . LEU A 1 65 ? -11.623 10.278 17.375 1.00 98.44 65 LEU A CA 1
ATOM 524 C C . LEU A 1 65 ? -10.466 9.696 18.199 1.00 98.44 65 LEU A C 1
ATOM 526 O O . LEU A 1 65 ? -9.534 9.125 17.631 1.00 98.44 65 LEU A O 1
ATOM 530 N N . ARG A 1 66 ? -10.527 9.796 19.533 1.00 98.19 66 ARG A N 1
ATOM 531 C CA . ARG A 1 66 ? -9.535 9.172 20.428 1.00 98.19 66 ARG A CA 1
ATOM 532 C C . ARG A 1 66 ? -9.582 7.649 20.359 1.00 98.19 66 ARG A C 1
ATOM 534 O O . ARG A 1 66 ? -8.536 7.009 20.280 1.00 98.19 66 ARG A O 1
ATOM 541 N N . GLU A 1 67 ? -10.778 7.069 20.372 1.00 97.88 67 GLU A N 1
ATOM 542 C CA . GLU A 1 67 ? -10.945 5.618 20.254 1.00 97.88 67 GLU A CA 1
ATOM 543 C C . GLU A 1 67 ? -10.527 5.110 18.876 1.00 97.88 67 GLU A C 1
ATOM 545 O O . GLU A 1 67 ? -9.830 4.103 18.789 1.00 97.88 67 GLU A O 1
ATOM 550 N N . MET A 1 68 ? -10.843 5.847 17.810 1.00 98.44 68 MET A N 1
ATOM 551 C CA . MET A 1 68 ? -10.389 5.537 16.456 1.00 98.44 68 MET A CA 1
ATOM 552 C C . MET A 1 68 ? -8.862 5.511 16.380 1.00 98.44 68 MET A C 1
ATOM 554 O O . MET A 1 68 ? -8.278 4.543 15.900 1.00 98.44 68 MET A O 1
ATOM 558 N N . ALA A 1 69 ? -8.195 6.529 16.929 1.00 97.94 69 ALA A N 1
ATOM 559 C CA . ALA A 1 69 ? -6.737 6.571 16.992 1.00 97.94 69 ALA A CA 1
ATOM 560 C C . ALA A 1 69 ? -6.145 5.354 17.726 1.00 97.94 69 ALA A C 1
ATOM 562 O O . ALA A 1 69 ? -5.149 4.781 17.273 1.00 97.94 69 ALA A O 1
ATOM 563 N N . ALA A 1 70 ? -6.772 4.925 18.826 1.00 97.38 70 ALA A N 1
ATOM 564 C CA . ALA A 1 70 ? -6.367 3.729 19.559 1.00 97.38 70 ALA A CA 1
ATOM 565 C C . ALA A 1 70 ? -6.576 2.445 18.738 1.00 97.38 70 ALA A C 1
ATOM 567 O O . ALA A 1 70 ? -5.674 1.609 18.687 1.00 97.38 70 ALA A O 1
ATOM 568 N N . LEU A 1 71 ? -7.716 2.300 18.056 1.00 97.88 71 LEU A N 1
ATOM 569 C CA . LEU A 1 71 ? -8.011 1.151 17.193 1.00 97.88 71 LEU A CA 1
ATOM 570 C C . LEU A 1 71 ? -7.024 1.043 16.029 1.00 97.88 71 LEU A C 1
ATOM 572 O O . LEU A 1 71 ? -6.518 -0.050 15.760 1.00 97.88 71 LEU A O 1
ATOM 576 N N . ILE A 1 72 ? -6.691 2.168 15.388 1.00 97.75 72 ILE A N 1
ATOM 577 C CA . ILE A 1 72 ? -5.672 2.216 14.333 1.00 97.75 72 ILE A CA 1
ATOM 578 C C . ILE A 1 72 ? -4.331 1.753 14.905 1.00 97.75 72 ILE A C 1
ATOM 580 O O . ILE A 1 72 ? -3.740 0.801 14.397 1.00 97.75 72 ILE A O 1
ATOM 584 N N . ARG A 1 73 ? -3.874 2.349 16.013 1.00 93.31 73 ARG A N 1
ATOM 585 C CA . ARG A 1 73 ? -2.589 1.997 16.643 1.00 93.31 73 ARG A CA 1
ATOM 586 C C . ARG A 1 73 ? -2.493 0.546 17.104 1.00 93.31 73 ARG A C 1
ATOM 588 O O . ARG A 1 73 ? -1.406 -0.011 17.076 1.00 93.31 73 ARG A O 1
ATOM 595 N N . GLN A 1 74 ? -3.601 -0.062 17.514 1.00 92.44 74 GLN A N 1
ATOM 596 C CA . GLN A 1 74 ? -3.652 -1.472 17.911 1.00 92.44 74 GLN A CA 1
ATOM 597 C C . GLN A 1 74 ? -3.721 -2.440 16.721 1.00 92.44 74 GLN A C 1
ATOM 599 O O . GLN A 1 74 ? -3.686 -3.651 16.937 1.00 92.44 74 GLN A O 1
ATOM 604 N N . THR A 1 75 ? -3.899 -1.936 15.499 1.00 89.25 75 THR A N 1
ATOM 605 C CA . THR A 1 75 ? -4.050 -2.756 14.287 1.00 89.25 75 THR A CA 1
ATOM 606 C C . THR A 1 75 ? -2.819 -2.692 13.387 1.00 89.25 75 THR A C 1
ATOM 608 O O . THR A 1 75 ? -2.476 -3.690 12.753 1.00 89.25 75 THR A O 1
ATOM 611 N N . VAL A 1 76 ? -2.150 -1.539 13.344 1.00 87.50 76 VAL A N 1
ATOM 612 C CA . VAL A 1 76 ? -0.910 -1.339 12.581 1.00 87.50 76 VAL A CA 1
ATOM 613 C C . VAL A 1 76 ? 0.317 -1.823 13.365 1.00 87.50 76 VAL A C 1
ATOM 615 O O . VAL A 1 76 ? 0.268 -1.981 14.587 1.00 87.50 76 VAL A O 1
ATOM 618 N N . SER A 1 77 ? 1.437 -2.043 12.677 1.00 76.69 77 SER A N 1
ATOM 619 C CA . SER A 1 77 ? 2.706 -2.395 13.320 1.00 76.69 77 SER A CA 1
ATOM 620 C C . SER A 1 77 ? 3.285 -1.213 14.107 1.00 76.69 77 SER A C 1
ATOM 622 O O . SER A 1 77 ? 3.045 -0.049 13.792 1.00 76.69 77 SER A O 1
ATOM 624 N N . LEU A 1 78 ? 4.136 -1.491 15.101 1.00 72.50 78 LEU A N 1
ATOM 625 C CA . LEU A 1 78 ? 4.885 -0.450 15.824 1.00 72.50 78 LEU A CA 1
ATOM 626 C C . LEU A 1 78 ? 5.812 0.364 14.909 1.00 72.50 78 LEU A C 1
ATOM 628 O O . LEU A 1 78 ? 6.140 1.505 15.231 1.00 72.50 78 LEU A O 1
ATOM 632 N N . ALA A 1 79 ? 6.247 -0.227 13.795 1.00 75.38 79 ALA A N 1
ATOM 633 C CA . ALA A 1 79 ? 7.072 0.443 12.796 1.00 75.38 79 ALA A CA 1
ATOM 634 C C . ALA A 1 79 ? 6.268 1.400 11.896 1.00 75.38 79 ALA A C 1
ATOM 636 O O . ALA A 1 79 ? 6.872 2.263 11.257 1.00 75.38 79 ALA A O 1
ATOM 637 N N . ASP A 1 80 ? 4.936 1.271 11.865 1.00 86.12 80 ASP A N 1
ATOM 638 C CA . ASP A 1 80 ? 4.073 2.082 11.015 1.00 86.12 80 ASP A CA 1
ATOM 639 C C . ASP A 1 80 ? 3.811 3.456 11.634 1.00 86.12 80 ASP A C 1
ATOM 641 O O . ASP A 1 80 ? 3.597 3.644 12.844 1.00 86.12 80 ASP A O 1
ATOM 645 N N . ALA A 1 81 ? 3.806 4.456 10.763 1.00 91.94 81 ALA A N 1
ATOM 646 C CA . ALA A 1 81 ? 3.577 5.834 11.139 1.00 91.94 81 ALA A CA 1
ATOM 647 C C . ALA A 1 81 ? 2.095 6.177 10.956 1.00 91.94 81 ALA A C 1
ATOM 649 O O . ALA A 1 81 ? 1.538 6.012 9.876 1.00 91.94 81 ALA A O 1
ATOM 650 N N . VAL A 1 82 ? 1.455 6.665 12.020 1.00 96.44 82 VAL A N 1
ATOM 651 C CA . VAL A 1 82 ? 0.025 7.000 12.021 1.00 96.44 82 VAL A CA 1
ATOM 652 C C . VAL A 1 82 ? -0.146 8.480 12.297 1.00 96.44 82 VAL A C 1
ATOM 654 O O . VAL A 1 82 ? 0.411 9.007 13.270 1.00 96.44 82 VAL A O 1
ATOM 657 N N . PHE A 1 83 ? -0.958 9.115 11.463 1.00 97.44 83 PHE A N 1
ATOM 658 C CA . PHE A 1 83 ? -1.205 10.541 11.481 1.00 97.44 83 PHE A CA 1
ATOM 659 C C . PHE A 1 83 ? -2.700 10.833 11.527 1.00 97.44 83 PHE A C 1
ATOM 661 O O . PHE A 1 83 ? -3.496 10.136 10.900 1.00 97.44 83 PHE A O 1
ATOM 668 N N . ARG A 1 84 ? -3.070 11.917 12.204 1.00 97.25 84 ARG A N 1
ATOM 669 C CA . ARG A 1 84 ? -4.355 12.576 11.995 1.00 97.25 84 ARG A CA 1
ATOM 670 C C . ARG A 1 84 ? -4.176 13.646 10.922 1.00 97.25 84 ARG A C 1
ATOM 672 O O . ARG A 1 84 ? -3.405 14.593 11.098 1.00 97.25 84 ARG A O 1
ATOM 679 N N . TRP A 1 85 ? -4.838 13.452 9.789 1.00 94.06 85 TRP A N 1
ATOM 680 C CA . TRP A 1 85 ? -4.682 14.287 8.599 1.00 94.06 85 TRP A CA 1
ATOM 681 C C . TRP A 1 85 ? -5.608 15.502 8.612 1.00 94.06 85 TRP A C 1
ATOM 683 O O . TRP A 1 85 ? -5.184 16.614 8.287 1.00 94.06 85 TRP A O 1
ATOM 693 N N . GLY A 1 86 ? -6.850 15.274 9.036 1.00 87.69 86 GLY A N 1
ATOM 694 C CA . GLY A 1 86 ? -7.941 16.241 9.050 1.00 87.69 86 GLY A CA 1
ATOM 695 C C . GLY A 1 86 ? -8.932 15.950 10.178 1.00 87.69 86 GLY A C 1
ATOM 696 O O . GLY A 1 86 ? -8.628 15.194 11.101 1.00 87.69 86 GLY A O 1
ATOM 697 N N . GLY A 1 87 ? -10.116 16.569 10.126 1.00 91.81 87 GLY A N 1
ATOM 698 C CA . GLY A 1 87 ? -11.138 16.470 11.179 1.00 91.81 87 GLY A CA 1
ATOM 699 C C . GLY A 1 87 ? -11.433 15.025 11.592 1.00 91.81 87 GLY A C 1
ATOM 700 O O . GLY A 1 87 ? -11.189 14.664 12.747 1.00 91.81 87 GLY A O 1
ATOM 701 N N . GLU A 1 88 ? -11.870 14.213 10.629 1.00 94.88 88 GLU A N 1
ATOM 702 C CA . GLU A 1 88 ? -12.178 12.779 10.763 1.00 94.88 88 GLU A CA 1
ATOM 703 C C . GLU A 1 88 ? -11.260 11.858 9.943 1.00 94.88 88 GLU A C 1
ATOM 705 O O . GLU A 1 88 ? -11.490 10.652 9.869 1.00 94.88 88 GLU A O 1
ATOM 710 N N . GLU A 1 89 ? -10.211 12.423 9.345 1.00 97.38 89 GLU A N 1
ATOM 711 C CA . GLU A 1 89 ? -9.318 11.725 8.422 1.00 97.38 89 GLU A CA 1
ATOM 712 C C . GLU A 1 89 ? -8.008 11.324 9.101 1.00 97.38 89 GLU A C 1
ATOM 714 O O . GLU A 1 89 ? -7.341 12.137 9.758 1.00 97.38 89 GLU A O 1
ATOM 719 N N . PHE A 1 90 ? -7.591 10.084 8.869 1.00 98.56 90 PHE A N 1
ATOM 720 C CA . PHE A 1 90 ? -6.330 9.527 9.337 1.00 98.56 90 PHE A CA 1
ATOM 721 C C . PHE A 1 90 ? -5.513 8.997 8.162 1.00 98.56 90 PHE A C 1
ATOM 723 O O . PHE A 1 90 ? -6.045 8.589 7.133 1.00 98.56 90 PHE A O 1
ATOM 730 N N . VAL A 1 91 ? -4.197 8.991 8.337 1.00 98.25 91 VAL A N 1
ATOM 731 C CA . VAL A 1 91 ? -3.243 8.444 7.372 1.00 98.25 91 VAL A CA 1
ATOM 732 C C . VAL A 1 91 ? -2.370 7.428 8.089 1.00 98.25 91 VAL A C 1
ATOM 734 O O . VAL A 1 91 ? -1.820 7.720 9.154 1.00 98.25 91 VAL A O 1
ATOM 737 N N . VAL A 1 92 ? -2.197 6.259 7.485 1.00 97.69 92 VAL A N 1
ATOM 738 C CA . VAL A 1 92 ? -1.168 5.291 7.864 1.00 97.69 92 VAL A CA 1
ATOM 739 C C . VAL A 1 92 ? -0.129 5.247 6.755 1.00 97.69 92 VAL A C 1
ATOM 741 O O . VAL A 1 92 ? -0.450 4.996 5.595 1.00 97.69 92 VAL A O 1
ATOM 744 N N . LEU A 1 93 ? 1.122 5.491 7.123 1.00 95.38 93 LEU A N 1
ATOM 745 C CA . LEU A 1 93 ? 2.282 5.257 6.281 1.00 95.38 93 LEU A CA 1
ATOM 746 C C . LEU A 1 93 ? 2.891 3.921 6.715 1.00 95.38 93 LEU A C 1
ATOM 748 O O . LEU A 1 93 ? 3.530 3.835 7.769 1.00 95.38 93 LEU A O 1
ATOM 752 N N . ALA A 1 94 ? 2.621 2.887 5.925 1.00 90.81 94 ALA A N 1
ATOM 753 C CA . ALA A 1 94 ? 2.946 1.509 6.243 1.00 90.81 94 ALA A CA 1
ATOM 754 C C . ALA A 1 94 ? 4.256 1.097 5.568 1.00 90.81 94 ALA A C 1
ATOM 756 O O . ALA A 1 94 ? 4.364 1.058 4.337 1.00 90.81 94 ALA A O 1
ATOM 757 N N . GLY A 1 95 ? 5.273 0.855 6.391 1.00 82.56 95 GLY A N 1
ATOM 758 C CA . GLY A 1 95 ? 6.632 0.579 5.941 1.00 82.56 95 GLY A CA 1
ATOM 759 C C . GLY A 1 95 ? 6.855 -0.898 5.667 1.00 82.56 95 GLY A C 1
ATOM 760 O O . GLY A 1 95 ? 6.388 -1.748 6.414 1.00 82.56 95 GLY A O 1
ATOM 761 N N . GLU A 1 96 ? 7.636 -1.200 4.631 1.00 75.88 96 GLU A N 1
ATOM 762 C CA . GLU A 1 96 ? 8.059 -2.567 4.305 1.00 75.88 96 GLU A CA 1
ATOM 763 C C . GLU A 1 96 ? 6.907 -3.515 3.929 1.00 75.88 96 GLU A C 1
ATOM 765 O O . GLU A 1 96 ? 7.120 -4.724 3.847 1.00 75.88 96 GLU A O 1
ATOM 770 N N . ILE A 1 97 ? 5.724 -2.969 3.619 1.00 75.06 97 ILE A N 1
ATOM 771 C CA . ILE A 1 97 ? 4.580 -3.706 3.070 1.00 75.06 97 ILE A CA 1
ATOM 772 C C . ILE A 1 97 ? 4.058 -3.048 1.786 1.00 75.06 97 ILE A C 1
ATOM 774 O O . ILE A 1 97 ? 4.022 -1.816 1.673 1.00 75.06 97 ILE A O 1
ATOM 778 N N . GLY A 1 98 ? 3.659 -3.867 0.814 1.00 81.31 98 GLY A N 1
ATOM 779 C CA . GLY A 1 98 ? 3.038 -3.407 -0.428 1.00 81.31 98 GLY A CA 1
ATOM 780 C C . GLY A 1 98 ? 1.541 -3.226 -0.322 1.00 81.31 98 GLY A C 1
ATOM 781 O O . GLY A 1 98 ? 0.946 -3.315 0.754 1.00 81.31 98 GLY A O 1
ATOM 782 N N . HIS A 1 99 ? 0.927 -2.978 -1.476 1.00 82.88 99 HIS A N 1
ATOM 783 C CA . HIS A 1 99 ? -0.501 -2.694 -1.575 1.00 82.88 99 HIS A CA 1
ATOM 784 C C . HIS A 1 99 ? -1.396 -3.822 -1.041 1.00 82.88 99 HIS A C 1
ATOM 786 O O . HIS A 1 99 ? -2.463 -3.505 -0.525 1.00 82.88 99 HIS A O 1
ATOM 792 N N . ARG A 1 100 ? -1.014 -5.109 -1.116 1.00 75.06 100 ARG A N 1
ATOM 793 C CA . ARG A 1 100 ? -1.857 -6.207 -0.595 1.00 75.06 100 ARG A CA 1
ATOM 794 C C . ARG A 1 100 ? -1.711 -6.357 0.908 1.00 75.06 100 ARG A C 1
ATOM 796 O O . ARG A 1 100 ? -2.715 -6.408 1.597 1.00 75.06 100 ARG A O 1
ATOM 803 N N . GLY A 1 101 ? -0.493 -6.333 1.443 1.00 78.38 101 GLY A N 1
ATOM 804 C CA . GLY A 1 101 ? -0.271 -6.350 2.889 1.00 78.38 101 GLY A CA 1
ATOM 805 C C . GLY A 1 101 ? -0.910 -5.135 3.566 1.00 78.38 101 GLY A C 1
ATOM 806 O O . GLY A 1 101 ? -1.509 -5.250 4.639 1.00 78.38 101 GLY A O 1
ATOM 807 N N . ALA A 1 102 ? -0.847 -3.974 2.908 1.00 90.12 102 ALA A N 1
ATOM 808 C CA . ALA A 1 102 ? -1.560 -2.777 3.330 1.00 90.12 102 ALA A CA 1
ATOM 809 C C . ALA A 1 102 ? -3.084 -2.927 3.198 1.00 90.12 102 ALA A C 1
ATOM 811 O O . ALA A 1 102 ? -3.798 -2.466 4.086 1.00 90.12 102 ALA A O 1
ATOM 812 N N . ALA A 1 103 ? -3.587 -3.598 2.155 1.00 87.94 103 ALA A N 1
ATOM 813 C CA . ALA A 1 103 ? -5.006 -3.918 2.006 1.00 87.94 103 ALA A CA 1
ATOM 814 C C . ALA A 1 103 ? -5.507 -4.858 3.108 1.00 87.94 103 ALA A C 1
ATOM 816 O O . ALA A 1 103 ? -6.513 -4.553 3.738 1.00 87.94 103 ALA A O 1
ATOM 817 N N . ASP A 1 104 ? -4.780 -5.932 3.417 1.00 83.06 104 ASP A N 1
ATOM 818 C CA . ASP A 1 104 ? -5.128 -6.869 4.488 1.00 83.06 104 ASP A CA 1
ATOM 819 C C . ASP A 1 104 ? -5.146 -6.159 5.846 1.00 83.06 104 ASP A C 1
ATOM 821 O O . ASP A 1 104 ? -6.021 -6.383 6.683 1.00 83.06 104 ASP A O 1
ATOM 825 N N . MET A 1 105 ? -4.170 -5.278 6.092 1.00 91.44 105 MET A N 1
ATOM 826 C CA . MET A 1 105 ? -4.146 -4.431 7.285 1.00 91.44 105 MET A CA 1
ATOM 827 C C . MET A 1 105 ? -5.347 -3.480 7.329 1.00 91.44 105 MET A C 1
ATOM 829 O O . MET A 1 105 ? -5.982 -3.357 8.379 1.00 91.44 105 MET A O 1
ATOM 833 N N . ALA A 1 106 ? -5.659 -2.824 6.211 1.00 96.56 106 ALA A N 1
ATOM 834 C CA . ALA A 1 106 ? -6.802 -1.930 6.084 1.00 96.56 106 ALA A CA 1
ATOM 835 C C . ALA A 1 106 ? -8.124 -2.676 6.320 1.00 96.56 106 ALA A C 1
ATOM 837 O O . ALA A 1 106 ? -8.987 -2.174 7.036 1.00 96.56 106 ALA A O 1
ATOM 838 N N . GLU A 1 107 ? -8.260 -3.899 5.810 1.00 94.69 107 GLU A N 1
ATOM 839 C CA . GLU A 1 107 ? -9.458 -4.723 5.969 1.00 94.69 107 GLU A CA 1
ATOM 840 C C . GLU A 1 107 ? -9.622 -5.213 7.412 1.00 94.69 107 GLU A C 1
ATOM 842 O O . GLU A 1 107 ? -10.714 -5.127 7.975 1.00 94.69 107 GLU A O 1
ATOM 847 N N . ARG A 1 108 ? -8.528 -5.617 8.076 1.00 92.50 108 ARG A N 1
ATOM 848 C CA . ARG A 1 108 ? -8.551 -5.912 9.520 1.00 92.50 108 ARG A CA 1
ATOM 849 C C . ARG A 1 108 ? -8.996 -4.704 10.338 1.00 92.50 108 ARG A C 1
ATOM 851 O O . ARG A 1 108 ? -9.790 -4.856 11.265 1.00 92.50 108 ARG A O 1
ATOM 858 N N . LEU A 1 109 ? -8.496 -3.512 10.009 1.00 97.62 109 LEU A N 1
ATOM 859 C CA . LEU A 1 109 ? -8.893 -2.274 10.680 1.00 97.62 109 LEU A CA 1
ATOM 860 C C . LEU A 1 109 ? -10.377 -1.971 10.442 1.00 97.62 109 LEU A C 1
ATOM 862 O O . LEU A 1 109 ? -11.097 -1.681 11.396 1.00 97.62 109 LEU A O 1
ATOM 866 N N . ARG A 1 110 ? -10.844 -2.094 9.196 1.00 98.50 110 ARG A N 1
ATOM 867 C CA . ARG A 1 110 ? -12.245 -1.896 8.809 1.00 98.50 110 ARG A CA 1
ATOM 868 C C . ARG A 1 110 ? -13.185 -2.816 9.581 1.00 98.50 110 ARG A C 1
ATOM 870 O O . ARG A 1 110 ? -14.130 -2.333 10.203 1.00 98.50 110 ARG A O 1
ATOM 877 N N . ALA A 1 111 ? -12.907 -4.119 9.577 1.00 96.12 111 ALA A N 1
ATOM 878 C CA . ALA A 1 111 ? -13.705 -5.114 10.287 1.00 96.12 111 ALA A CA 1
ATOM 879 C C . ALA A 1 111 ? -13.740 -4.829 11.795 1.00 96.12 111 ALA A C 1
ATOM 881 O O . ALA A 1 111 ? -14.811 -4.770 12.395 1.00 96.12 111 ALA A O 1
ATOM 882 N N . ARG A 1 112 ? -12.578 -4.541 12.392 1.00 97.19 112 ARG A N 1
ATOM 883 C CA . ARG A 1 112 ? -12.468 -4.220 13.818 1.00 97.19 112 ARG A CA 1
ATOM 884 C C . ARG A 1 112 ? -13.266 -2.979 14.211 1.00 97.19 112 ARG A C 1
ATOM 886 O O . ARG A 1 112 ? -13.877 -2.969 15.272 1.00 97.19 112 ARG A O 1
ATOM 893 N N . VAL A 1 113 ? -13.255 -1.934 13.384 1.00 98.19 113 VAL A N 1
ATOM 894 C CA . VAL A 1 113 ? -14.050 -0.723 13.630 1.00 98.19 113 VAL A CA 1
ATOM 895 C C . VAL A 1 113 ? -15.544 -1.017 13.530 1.00 98.19 113 VAL A C 1
ATOM 897 O O . VAL A 1 113 ? -16.287 -0.588 14.408 1.00 98.19 113 VAL A O 1
ATOM 900 N N . ALA A 1 114 ? -15.974 -1.778 12.520 1.00 97.56 114 ALA A N 1
ATOM 901 C CA . ALA A 1 114 ? -17.379 -2.149 12.344 1.00 97.56 114 ALA A CA 1
ATOM 902 C C . ALA A 1 114 ? -17.928 -2.987 13.517 1.00 97.56 114 ALA A C 1
ATOM 904 O O . ALA A 1 114 ? -19.111 -2.905 13.850 1.00 97.56 114 ALA A O 1
ATOM 905 N N . GLU A 1 115 ? -17.069 -3.780 14.160 1.00 96.94 115 GLU A N 1
ATOM 906 C CA . GLU A 1 115 ? -17.406 -4.572 15.347 1.00 96.94 115 GLU A CA 1
ATOM 907 C C . GLU A 1 115 ? -17.290 -3.783 16.662 1.00 96.94 115 GLU A C 1
ATOM 909 O O . GLU A 1 115 ? -17.884 -4.172 17.671 1.00 96.94 115 GLU A O 1
ATOM 914 N N . HIS A 1 116 ? -16.552 -2.669 16.674 1.00 97.31 116 HIS A N 1
ATOM 915 C CA . HIS A 1 116 ? -16.330 -1.871 17.878 1.00 97.31 116 HIS A CA 1
ATOM 916 C C . HIS A 1 116 ? -17.578 -1.072 18.263 1.00 97.31 116 HIS A C 1
ATOM 918 O O . HIS A 1 116 ? -18.207 -0.397 17.446 1.00 97.31 116 HIS A O 1
ATOM 924 N N . HIS A 1 117 ? -17.918 -1.111 19.550 1.00 97.25 117 HIS A N 1
ATOM 925 C CA . HIS A 1 117 ? -19.005 -0.315 20.103 1.00 97.25 117 HIS A CA 1
ATOM 926 C C . HIS A 1 117 ? -18.451 0.972 20.719 1.00 97.25 117 HIS A C 1
ATOM 928 O O . HIS A 1 117 ? -17.900 0.943 21.819 1.00 97.25 117 HIS A O 1
ATOM 934 N N . PHE A 1 118 ? -18.637 2.102 20.035 1.00 96.88 118 PHE A N 1
ATOM 935 C CA . PHE A 1 118 ? -18.220 3.416 20.518 1.00 96.88 118 PHE A CA 1
ATOM 936 C C . PHE A 1 118 ? -19.159 3.889 21.645 1.00 96.88 118 PHE A C 1
ATOM 938 O O . PHE A 1 118 ? -20.350 4.121 21.399 1.00 96.88 118 PHE A O 1
ATOM 945 N N . PRO A 1 119 ? -18.669 4.064 22.887 1.00 93.31 119 PRO A N 1
ATOM 946 C CA . PRO A 1 119 ? -19.481 4.440 24.039 1.00 93.31 119 PRO A CA 1
ATOM 947 C C . PRO A 1 119 ? -20.307 5.713 23.815 1.00 93.31 119 PRO A C 1
ATOM 949 O O . PRO A 1 119 ? -19.783 6.809 23.599 1.00 93.31 119 PRO A O 1
ATOM 952 N N . GLY A 1 120 ? -21.630 5.568 23.918 1.00 92.44 120 GLY A N 1
ATOM 953 C CA . GLY A 1 120 ? -22.585 6.670 23.769 1.00 92.44 120 GLY A CA 1
ATOM 954 C C . GLY A 1 120 ? -22.888 7.082 22.324 1.00 92.44 120 GLY A C 1
ATOM 955 O O . GLY A 1 120 ? -23.660 8.019 22.141 1.00 92.44 120 GLY A O 1
ATOM 956 N N . VAL A 1 121 ? -22.315 6.395 21.329 1.00 96.31 121 VAL A N 1
ATOM 957 C CA . VAL A 1 121 ? -22.579 6.613 19.894 1.00 96.31 121 VAL A CA 1
ATOM 958 C C . VAL A 1 121 ? -23.110 5.339 19.230 1.00 96.31 121 VAL A C 1
ATOM 960 O O . VAL A 1 121 ? -24.079 5.399 18.482 1.00 96.31 121 VAL A O 1
ATOM 963 N N . GLY A 1 122 ? -22.541 4.174 19.550 1.00 95.25 122 GLY A N 1
ATOM 964 C CA . GLY A 1 122 ? -22.914 2.888 18.959 1.00 95.25 122 GLY A CA 1
ATOM 965 C C . GLY A 1 122 ? -21.885 2.390 17.945 1.00 95.25 122 GLY A C 1
ATOM 966 O O . GLY A 1 122 ? -20.688 2.582 18.132 1.00 95.25 122 GLY A O 1
ATOM 967 N N . GLN A 1 123 ? -22.337 1.701 16.899 1.00 96.25 123 GLN A N 1
ATOM 968 C CA . GLN A 1 123 ? -21.453 1.189 15.847 1.00 96.25 123 GLN A CA 1
ATOM 969 C C . GLN A 1 123 ? -21.175 2.261 14.795 1.00 96.25 123 GLN A C 1
ATOM 971 O O . GLN A 1 123 ? -22.083 2.986 14.389 1.00 96.25 123 GLN A O 1
ATOM 976 N N . LEU A 1 124 ? -19.926 2.328 14.339 1.00 98.00 124 LEU A N 1
ATOM 977 C CA . LEU A 1 124 ? -19.487 3.189 13.243 1.00 98.00 124 LEU A CA 1
ATOM 978 C C . LEU A 1 124 ? -18.705 2.361 12.227 1.00 98.00 124 LEU A C 1
ATOM 980 O O . LEU A 1 124 ? -18.230 1.270 12.533 1.00 98.00 124 LEU A O 1
ATOM 984 N N . THR A 1 125 ? -18.552 2.893 11.021 1.00 98.62 125 THR A N 1
ATOM 985 C CA . THR A 1 125 ? -17.757 2.274 9.960 1.00 98.62 125 THR A CA 1
ATOM 986 C C . THR A 1 125 ? -16.722 3.255 9.437 1.00 98.62 125 THR A C 1
ATOM 988 O O . THR A 1 125 ? -16.777 4.456 9.714 1.00 98.62 125 THR A O 1
ATOM 991 N N . ILE A 1 126 ? -15.748 2.728 8.707 1.00 98.75 126 ILE A N 1
ATOM 992 C CA . ILE A 1 126 ? -14.715 3.519 8.047 1.00 98.75 126 ILE A CA 1
ATOM 993 C C . ILE A 1 126 ? -14.596 3.103 6.584 1.00 98.75 126 ILE A C 1
ATOM 995 O O . ILE A 1 126 ? -14.740 1.926 6.242 1.00 98.75 126 ILE A O 1
ATOM 999 N N . SER A 1 127 ? -14.275 4.075 5.740 1.00 98.62 127 SER A N 1
ATOM 1000 C CA . SER A 1 127 ? -13.873 3.860 4.352 1.00 98.62 127 SER A CA 1
ATOM 1001 C C . SER A 1 127 ? -12.365 4.046 4.232 1.00 98.62 127 SER A C 1
ATOM 1003 O O . SER A 1 127 ? -11.802 4.932 4.880 1.00 98.62 127 SER A O 1
ATOM 1005 N N . LEU A 1 128 ? -11.708 3.209 3.422 1.00 98.69 128 LEU A N 1
ATOM 1006 C CA . LEU A 1 128 ? -10.253 3.226 3.283 1.00 98.69 128 LEU A CA 1
ATOM 1007 C C . LEU A 1 128 ? -9.809 3.207 1.820 1.00 98.69 128 LEU A C 1
ATOM 1009 O O . LEU A 1 128 ? -10.370 2.482 0.999 1.00 98.69 128 LEU A O 1
ATOM 1013 N N . GLY A 1 129 ? -8.765 3.978 1.523 1.00 98.12 129 GLY A N 1
ATOM 1014 C CA . GLY A 1 129 ? -8.070 3.981 0.238 1.00 98.12 129 GLY A CA 1
ATOM 1015 C C . GLY A 1 129 ? -6.609 3.582 0.402 1.00 98.12 129 GLY A C 1
ATOM 1016 O O . GLY A 1 129 ? -5.920 4.146 1.249 1.00 98.12 129 GLY A O 1
ATOM 1017 N N . VAL A 1 130 ? -6.137 2.624 -0.396 1.00 96.94 130 VAL A N 1
ATOM 1018 C CA . VAL A 1 130 ? -4.774 2.073 -0.313 1.00 96.94 130 VAL A CA 1
ATOM 1019 C C . VAL A 1 130 ? -4.017 2.297 -1.619 1.00 96.94 130 VAL A C 1
ATOM 1021 O O . VAL A 1 130 ? -4.527 1.971 -2.692 1.00 96.94 130 VAL A O 1
ATOM 1024 N N . ALA A 1 131 ? -2.779 2.788 -1.527 1.00 94.75 131 ALA A N 1
ATOM 1025 C CA . ALA A 1 131 ? -1.863 2.894 -2.662 1.00 94.75 131 ALA A CA 1
ATOM 1026 C C . ALA A 1 131 ? -0.407 2.620 -2.246 1.00 94.75 131 ALA A C 1
ATOM 1028 O O . ALA A 1 131 ? 0.089 3.201 -1.280 1.00 94.75 131 ALA A O 1
ATOM 1029 N N . GLU A 1 132 ? 0.310 1.786 -3.000 1.00 91.00 132 GLU A N 1
ATOM 1030 C CA . GLU A 1 132 ? 1.761 1.577 -2.848 1.00 91.00 132 GLU A CA 1
ATOM 1031 C C . GLU A 1 132 ? 2.539 2.652 -3.618 1.00 91.00 132 GLU A C 1
ATOM 1033 O O . GLU A 1 132 ? 2.111 3.069 -4.696 1.00 91.00 132 GLU A O 1
ATOM 1038 N N . TYR A 1 133 ? 3.667 3.113 -3.075 1.00 88.69 133 TYR A N 1
ATOM 1039 C CA . TYR A 1 133 ? 4.555 4.068 -3.738 1.00 88.69 133 TYR A CA 1
ATOM 1040 C C . TYR A 1 133 ? 5.307 3.410 -4.901 1.00 88.69 133 TYR A C 1
ATOM 1042 O O . TYR A 1 133 ? 5.974 2.392 -4.718 1.00 88.69 133 TYR A O 1
ATOM 1050 N N . LEU A 1 134 ? 5.251 4.016 -6.088 1.00 80.81 134 LEU A N 1
ATOM 1051 C CA . LEU A 1 134 ? 5.773 3.440 -7.333 1.00 80.81 134 LEU A CA 1
ATOM 1052 C C . LEU A 1 134 ? 7.224 3.834 -7.643 1.00 80.81 134 LEU A C 1
ATOM 1054 O O . LEU A 1 134 ? 7.813 3.321 -8.589 1.00 80.81 134 LEU A O 1
ATOM 1058 N N . GLY A 1 135 ? 7.825 4.736 -6.865 1.00 73.19 135 GLY A N 1
ATOM 1059 C CA . GLY A 1 135 ? 9.237 5.108 -7.002 1.00 73.19 135 GLY A CA 1
ATOM 1060 C C . GLY A 1 135 ? 9.548 6.241 -7.981 1.00 73.19 135 GLY A C 1
ATOM 1061 O O . GLY A 1 135 ? 10.555 6.921 -7.794 1.00 73.19 135 GLY A O 1
ATOM 1062 N N . GLU A 1 136 ? 8.694 6.482 -8.978 1.00 74.81 136 GLU A N 1
ATOM 1063 C CA . GLU A 1 136 ? 8.901 7.508 -10.020 1.00 74.81 136 GLU A CA 1
ATOM 1064 C C . GLU A 1 136 ? 7.875 8.654 -9.971 1.00 74.81 136 GLU A C 1
ATOM 1066 O O . GLU A 1 136 ? 7.757 9.439 -10.908 1.00 74.81 136 GLU A O 1
ATOM 1071 N N . GLU A 1 137 ? 7.138 8.777 -8.869 1.00 80.06 137 GLU A N 1
ATOM 1072 C CA . GLU A 1 137 ? 6.074 9.772 -8.694 1.00 80.06 137 GLU A CA 1
ATOM 1073 C C . GLU A 1 137 ? 6.348 10.729 -7.524 1.00 80.06 137 GLU A C 1
ATOM 1075 O O . GLU A 1 137 ? 7.153 10.443 -6.624 1.00 80.06 137 GLU A O 1
ATOM 1080 N N . SER A 1 138 ? 5.650 11.867 -7.521 1.00 89.31 138 SER A N 1
ATOM 1081 C CA . SER A 1 138 ? 5.680 12.798 -6.393 1.00 89.31 138 SER A CA 1
ATOM 1082 C C . SER A 1 138 ? 4.884 12.266 -5.192 1.00 89.31 138 SER A C 1
ATOM 1084 O O . SER A 1 138 ? 4.041 11.378 -5.315 1.00 89.31 138 SER A O 1
ATOM 1086 N N . VAL A 1 139 ? 5.139 12.822 -4.002 1.00 92.12 139 VAL A N 1
ATOM 1087 C CA . VAL A 1 139 ? 4.347 12.501 -2.797 1.00 92.12 139 VAL A CA 1
ATOM 1088 C C . VAL A 1 139 ? 2.884 12.869 -3.023 1.00 92.12 139 VAL A C 1
ATOM 1090 O O . VAL A 1 139 ? 1.986 12.164 -2.574 1.00 92.12 139 VAL A O 1
ATOM 1093 N N . GLU A 1 140 ? 2.659 13.981 -3.714 1.00 93.00 140 GLU A N 1
ATOM 1094 C CA . GLU A 1 140 ? 1.351 14.517 -4.039 1.00 93.00 140 GLU A CA 1
ATOM 1095 C C . GLU A 1 140 ? 0.572 13.580 -4.973 1.00 93.00 140 GLU A C 1
ATOM 1097 O O . GLU A 1 140 ? -0.579 13.270 -4.671 1.00 93.00 140 GLU A O 1
ATOM 1102 N N . ASP A 1 141 ? 1.202 13.067 -6.03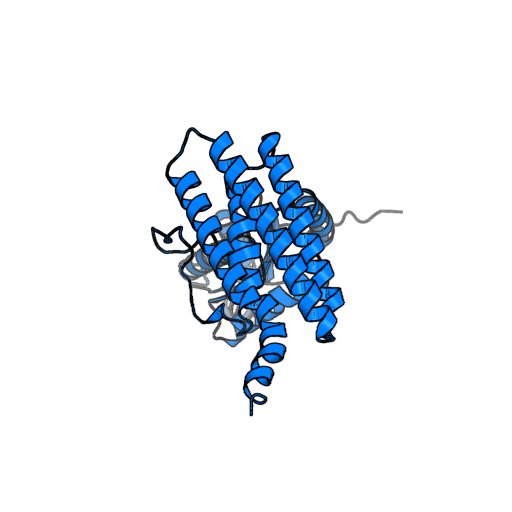6 1.00 91.94 141 ASP A N 1
ATOM 1103 C CA . ASP A 1 141 ? 0.578 12.104 -6.958 1.00 91.94 141 ASP A CA 1
ATOM 1104 C C . ASP A 1 141 ? 0.219 10.799 -6.235 1.00 91.94 141 ASP A C 1
ATOM 1106 O O . ASP A 1 141 ? -0.894 10.286 -6.370 1.00 91.94 141 ASP A O 1
ATOM 1110 N N . TRP A 1 142 ? 1.129 10.293 -5.397 1.00 93.88 142 TRP A N 1
ATOM 1111 C CA . TRP A 1 142 ? 0.886 9.095 -4.593 1.00 93.88 142 TRP A CA 1
ATOM 1112 C C . TRP A 1 142 ? -0.284 9.281 -3.623 1.00 93.88 142 TRP A C 1
ATOM 1114 O O . TRP A 1 142 ? -1.160 8.418 -3.513 1.00 93.88 142 TRP A O 1
ATOM 1124 N N . PHE A 1 143 ? -0.335 10.429 -2.946 1.00 95.62 143 PHE A N 1
ATOM 1125 C CA . PHE A 1 143 ? -1.439 10.767 -2.055 1.00 95.62 143 PHE A CA 1
ATOM 1126 C C . PHE A 1 143 ? -2.758 10.871 -2.828 1.00 95.62 143 PHE A C 1
ATOM 1128 O O . PHE A 1 143 ? -3.774 10.348 -2.375 1.00 95.62 143 PHE A O 1
ATOM 1135 N N . GLN A 1 144 ? -2.745 11.491 -4.012 1.00 95.00 144 GLN A N 1
ATOM 1136 C CA . GLN A 1 144 ? -3.921 11.625 -4.869 1.00 95.00 144 GLN A CA 1
ATOM 1137 C C . GLN A 1 144 ? -4.454 10.267 -5.342 1.00 95.00 144 GLN A C 1
ATOM 1139 O O . GLN A 1 144 ? -5.667 10.085 -5.435 1.00 95.00 144 GLN A O 1
ATOM 1144 N N . ARG A 1 145 ? -3.580 9.289 -5.599 1.00 95.69 145 ARG A N 1
ATOM 1145 C CA . ARG A 1 145 ? -4.002 7.913 -5.901 1.00 95.69 145 ARG A CA 1
ATOM 1146 C C . ARG A 1 145 ? -4.724 7.268 -4.721 1.00 95.69 145 ARG A C 1
ATOM 1148 O O . ARG A 1 145 ? -5.819 6.732 -4.898 1.00 95.69 145 ARG A O 1
ATOM 1155 N N . ALA A 1 146 ? -4.157 7.363 -3.518 1.00 96.88 146 ALA A N 1
ATOM 1156 C CA . ALA A 1 146 ? -4.800 6.842 -2.311 1.00 96.88 146 ALA A CA 1
ATOM 1157 C C . ALA A 1 146 ? -6.143 7.546 -2.026 1.00 96.88 146 ALA A C 1
ATOM 1159 O O . ALA A 1 146 ? -7.115 6.890 -1.651 1.00 96.88 146 ALA A O 1
ATOM 1160 N N . ASP A 1 147 ? -6.221 8.858 -2.265 1.00 97.44 147 ASP A N 1
ATOM 1161 C CA . ASP A 1 147 ? -7.452 9.651 -2.155 1.00 97.44 147 ASP A CA 1
ATOM 1162 C C . ASP A 1 147 ? -8.506 9.211 -3.172 1.00 97.44 147 ASP A C 1
ATOM 1164 O O . ASP A 1 147 ? -9.659 8.988 -2.811 1.00 97.44 147 ASP A O 1
ATOM 1168 N N . GLY A 1 148 ? -8.105 8.955 -4.420 1.00 95.69 148 GLY A N 1
ATOM 1169 C CA . GLY A 1 148 ? -8.981 8.381 -5.440 1.00 95.69 148 GLY A CA 1
ATOM 1170 C C . GLY A 1 148 ? -9.573 7.031 -5.021 1.00 95.69 148 GLY A C 1
ATOM 1171 O O . GLY A 1 148 ? -10.752 6.770 -5.271 1.00 95.69 148 GLY A O 1
ATOM 1172 N N . MET A 1 149 ? -8.795 6.190 -4.331 1.00 97.62 149 MET A N 1
ATOM 1173 C CA . MET A 1 149 ? -9.295 4.929 -3.774 1.00 97.62 149 MET A CA 1
ATOM 1174 C C . MET A 1 149 ? -10.251 5.160 -2.601 1.00 97.62 149 MET A C 1
ATOM 1176 O O . MET A 1 149 ? -11.324 4.563 -2.556 1.00 97.62 149 MET A O 1
ATOM 1180 N N . LEU A 1 150 ? -9.931 6.073 -1.683 1.00 98.06 150 LEU A N 1
ATOM 1181 C CA . LEU A 1 150 ? -10.824 6.419 -0.575 1.00 98.06 150 LEU A CA 1
ATOM 1182 C C . LEU A 1 150 ? -12.156 6.988 -1.087 1.00 98.06 150 LEU A C 1
ATOM 1184 O O . LEU A 1 150 ? -13.229 6.637 -0.594 1.00 98.06 150 LEU A O 1
ATOM 1188 N N . TYR A 1 151 ? -12.098 7.836 -2.111 1.00 96.56 151 TYR A N 1
ATOM 1189 C CA . TYR A 1 151 ? -13.264 8.358 -2.806 1.00 96.56 151 TYR A CA 1
ATOM 1190 C C . TYR A 1 151 ? -14.110 7.223 -3.395 1.00 96.56 151 TYR A C 1
ATOM 1192 O O . TYR A 1 151 ? -15.321 7.183 -3.167 1.00 96.56 151 TYR A O 1
ATOM 1200 N N . ALA A 1 152 ? -13.486 6.263 -4.086 1.00 92.44 152 ALA A N 1
ATOM 1201 C CA . ALA A 1 152 ? -14.173 5.087 -4.616 1.00 92.44 152 ALA A CA 1
ATOM 1202 C C . ALA A 1 152 ? -14.842 4.257 -3.505 1.00 92.44 152 ALA A C 1
ATOM 1204 O O . ALA A 1 152 ? -16.001 3.872 -3.654 1.00 92.44 152 ALA A O 1
ATOM 1205 N N . ALA A 1 153 ? -14.187 4.077 -2.354 1.00 93.94 153 ALA A N 1
ATOM 1206 C CA . ALA A 1 153 ? -14.771 3.409 -1.191 1.00 93.94 153 ALA A CA 1
ATOM 1207 C C . ALA A 1 153 ? -15.992 4.161 -0.627 1.00 93.94 153 ALA A C 1
ATOM 1209 O O . ALA A 1 153 ? -17.039 3.562 -0.362 1.00 93.94 153 ALA A O 1
ATOM 1210 N N . LYS A 1 154 ? -15.916 5.491 -0.502 1.00 93.44 154 LYS A N 1
ATOM 1211 C CA . LYS A 1 154 ? -17.047 6.312 -0.037 1.00 93.44 154 LYS A CA 1
ATOM 1212 C C . LYS A 1 154 ? -18.229 6.266 -1.009 1.00 93.44 154 LYS A C 1
ATOM 1214 O O . LYS A 1 154 ? -19.383 6.194 -0.580 1.00 93.44 154 LYS A O 1
ATOM 1219 N N . HIS A 1 155 ? -17.955 6.296 -2.311 1.00 93.25 155 HIS A N 1
ATOM 1220 C CA . HIS A 1 155 ? -18.981 6.281 -3.356 1.00 93.25 155 HIS A CA 1
ATOM 1221 C C . HIS A 1 155 ? -19.541 4.890 -3.657 1.00 93.25 155 HIS A C 1
ATOM 1223 O O . HIS A 1 155 ? -20.692 4.779 -4.071 1.00 93.25 155 HIS A O 1
ATOM 1229 N N . GLY A 1 156 ? -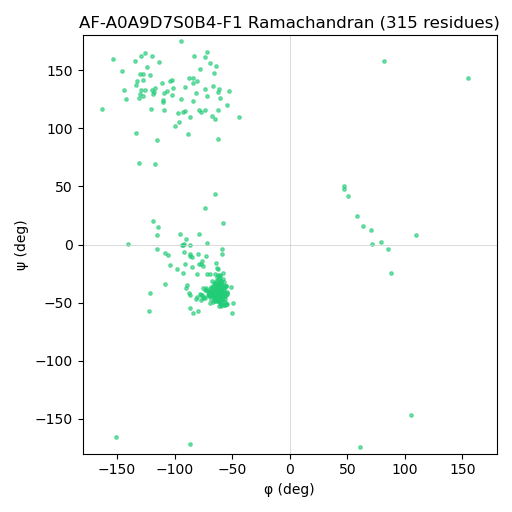18.780 3.832 -3.391 1.00 88.75 156 GLY A N 1
ATOM 1230 C CA . GLY A 1 156 ? -19.211 2.448 -3.558 1.00 88.75 156 GLY A CA 1
ATOM 1231 C C . GLY A 1 156 ? -20.102 1.922 -2.429 1.00 88.75 156 GLY A C 1
ATOM 1232 O O . GLY A 1 156 ? -20.302 0.716 -2.355 1.00 88.75 156 GLY A O 1
ATOM 1233 N N . GLY A 1 157 ? -20.569 2.774 -1.511 1.00 94.69 157 GLY A N 1
ATOM 1234 C CA . GLY A 1 157 ? -21.419 2.364 -0.385 1.00 94.69 157 GLY A CA 1
ATOM 1235 C C . GLY A 1 157 ? -20.772 2.414 1.000 1.00 94.69 157 GLY A C 1
ATOM 1236 O O . GLY A 1 157 ? -21.433 2.009 1.953 1.00 94.69 157 GLY A O 1
ATOM 1237 N N . ARG A 1 158 ? -19.557 2.976 1.128 1.00 97.88 158 ARG A N 1
ATOM 1238 C CA . ARG A 1 158 ? -18.799 3.088 2.392 1.00 97.88 158 ARG A CA 1
ATOM 1239 C C . ARG A 1 158 ? -18.463 1.734 3.024 1.00 97.88 158 ARG A C 1
ATOM 1241 O O . ARG A 1 158 ? -18.679 0.703 2.394 1.00 97.88 158 ARG A O 1
ATOM 1248 N N . ASN A 1 159 ? -17.886 1.737 4.230 1.00 98.12 159 ASN A N 1
ATOM 1249 C CA . ASN A 1 159 ? -17.512 0.527 4.964 1.00 98.12 159 ASN A CA 1
ATOM 1250 C C . ASN A 1 159 ? -16.750 -0.494 4.099 1.00 98.12 159 ASN A C 1
ATOM 1252 O O . ASN A 1 159 ? -17.091 -1.679 4.067 1.00 98.12 159 ASN A O 1
ATOM 1256 N N . GLN A 1 160 ? -15.746 -0.028 3.359 1.00 96.06 160 GLN A N 1
ATOM 1257 C CA . GLN A 1 160 ? -14.973 -0.862 2.441 1.00 96.06 160 GLN A CA 1
ATOM 1258 C C . GLN A 1 160 ? -13.563 -0.318 2.234 1.00 96.06 160 GLN A C 1
ATOM 1260 O O . GLN A 1 160 ? -13.295 0.868 2.443 1.00 96.06 160 GLN A O 1
ATOM 1265 N N . VAL A 1 161 ? -12.681 -1.205 1.784 1.00 96.31 161 VAL A N 1
ATOM 1266 C CA . VAL A 1 161 ? -11.329 -0.880 1.337 1.00 96.31 161 VAL A CA 1
ATOM 1267 C C . VAL A 1 161 ? -11.320 -0.877 -0.186 1.00 96.31 161 VAL A C 1
ATOM 1269 O O . VAL A 1 161 ? -11.754 -1.842 -0.813 1.00 96.31 161 VAL A O 1
ATOM 1272 N N . HIS A 1 162 ? -10.807 0.189 -0.793 1.00 89.81 162 HIS A N 1
ATOM 1273 C CA . HIS A 1 162 ? -10.414 0.185 -2.202 1.00 89.81 162 HIS A CA 1
ATOM 1274 C C . HIS A 1 162 ? -8.900 0.278 -2.292 1.00 89.81 162 HIS A C 1
ATOM 1276 O O . HIS A 1 162 ? -8.254 1.008 -1.538 1.00 89.81 162 HIS A O 1
ATOM 1282 N N . VAL A 1 163 ? -8.336 -0.492 -3.212 1.00 87.94 163 VAL A N 1
ATOM 1283 C CA . VAL A 1 163 ? -6.893 -0.663 -3.357 1.00 87.94 163 VAL A CA 1
ATOM 1284 C C . VAL A 1 163 ? -6.538 -0.371 -4.794 1.00 87.94 163 VAL A C 1
ATOM 1286 O O . VAL A 1 163 ? -7.100 -0.971 -5.713 1.00 87.94 163 VAL A O 1
ATOM 1289 N N . GLU A 1 164 ? -5.568 0.508 -5.002 1.00 84.62 164 GLU A N 1
ATOM 1290 C CA . GLU A 1 164 ? -4.977 0.618 -6.318 1.00 84.62 164 GLU A CA 1
ATOM 1291 C C . GLU A 1 164 ? -4.024 -0.559 -6.514 1.00 84.62 164 GLU A C 1
ATOM 1293 O O . GLU A 1 164 ? -2.992 -0.668 -5.854 1.00 84.62 164 GLU A O 1
ATOM 1298 N N . ALA A 1 165 ? -4.360 -1.448 -7.448 1.00 71.62 165 ALA A N 1
ATOM 1299 C CA . ALA A 1 165 ? -3.586 -2.652 -7.758 1.00 71.62 165 ALA A CA 1
ATOM 1300 C C . ALA A 1 165 ? -2.272 -2.362 -8.522 1.00 71.62 165 ALA A C 1
ATOM 1302 O O . ALA A 1 165 ? -1.827 -3.161 -9.347 1.00 71.62 165 ALA A O 1
ATOM 1303 N N . ARG A 1 166 ? -1.661 -1.198 -8.278 1.00 63.28 166 ARG A N 1
ATOM 1304 C CA . ARG A 1 166 ? -0.353 -0.791 -8.793 1.00 63.28 166 ARG A CA 1
ATOM 1305 C C . ARG A 1 166 ? 0.631 -0.796 -7.622 1.00 63.28 166 ARG A C 1
ATOM 1307 O O . ARG A 1 166 ? 0.460 -0.047 -6.667 1.00 63.28 166 ARG A O 1
ATOM 1314 N N . GLY A 1 167 ? 1.631 -1.671 -7.703 1.00 53.56 167 GLY A N 1
ATOM 1315 C CA . GLY A 1 167 ? 2.592 -1.945 -6.628 1.00 53.56 167 GLY A CA 1
ATOM 1316 C C . GLY A 1 167 ? 3.189 -3.351 -6.764 1.00 53.56 167 GLY A C 1
ATOM 1317 O O . GLY A 1 167 ? 2.505 -4.251 -7.262 1.00 53.56 167 GLY A O 1
ATOM 1318 N N . ASN A 1 168 ? 4.473 -3.552 -6.460 1.00 49.94 168 ASN A N 1
ATOM 1319 C CA . ASN A 1 168 ? 5.237 -4.757 -6.841 1.00 49.94 168 ASN A CA 1
ATOM 1320 C C . ASN A 1 168 ? 5.345 -5.826 -5.737 1.00 49.94 168 ASN A C 1
ATOM 1322 O O . ASN A 1 168 ? 5.612 -6.977 -6.062 1.00 49.94 168 ASN A O 1
ATOM 1326 N N . SER A 1 169 ? 5.163 -5.527 -4.447 1.00 52.09 169 SER A N 1
ATOM 1327 C CA . SER A 1 169 ? 5.801 -6.404 -3.441 1.00 52.09 169 SER A CA 1
ATOM 1328 C C . SER A 1 169 ? 5.046 -7.653 -2.983 1.00 52.09 169 SER A C 1
ATOM 1330 O O . SER A 1 169 ? 5.654 -8.483 -2.314 1.00 52.09 169 SER A O 1
ATOM 1332 N N . ASP A 1 170 ? 3.768 -7.831 -3.325 1.00 45.75 170 ASP A N 1
ATOM 1333 C CA . ASP A 1 170 ? 2.942 -8.847 -2.648 1.00 45.75 170 ASP A CA 1
ATOM 1334 C C . ASP A 1 170 ? 2.388 -9.949 -3.565 1.00 45.75 170 ASP A C 1
ATOM 1336 O O . ASP A 1 170 ? 1.462 -10.669 -3.194 1.00 45.75 170 ASP A O 1
ATOM 1340 N N . LEU A 1 171 ? 2.976 -10.163 -4.747 1.00 41.19 171 LEU A N 1
ATOM 1341 C CA . LEU A 1 171 ? 2.620 -11.304 -5.613 1.00 41.19 171 LEU A CA 1
ATOM 1342 C C . LEU A 1 171 ? 2.822 -12.686 -4.937 1.00 41.19 171 LEU A C 1
ATOM 1344 O O . LEU A 1 171 ? 2.357 -13.693 -5.465 1.00 41.19 171 LEU A O 1
ATOM 1348 N N . TRP A 1 172 ? 3.434 -12.724 -3.747 1.00 38.47 172 TRP A N 1
ATOM 1349 C CA . TRP A 1 172 ? 3.761 -13.925 -2.968 1.00 38.47 172 TRP A CA 1
ATOM 1350 C C . TRP A 1 172 ? 2.909 -14.124 -1.709 1.00 38.47 172 TRP A C 1
ATOM 1352 O O . TRP A 1 172 ? 2.993 -15.174 -1.074 1.00 38.47 172 TRP A O 1
ATOM 1362 N N . ALA A 1 173 ? 2.066 -13.152 -1.353 1.00 38.41 173 ALA A N 1
ATOM 1363 C CA . ALA A 1 173 ? 1.178 -13.221 -0.196 1.00 38.41 173 ALA A CA 1
ATOM 1364 C C . ALA A 1 173 ? -0.280 -13.226 -0.681 1.00 38.41 173 ALA A C 1
ATOM 1366 O O . ALA A 1 173 ? -0.891 -12.183 -0.906 1.00 38.41 173 ALA A O 1
ATOM 1367 N N . GLY A 1 174 ? -0.819 -14.421 -0.928 1.00 29.98 174 GLY A N 1
ATOM 1368 C CA . GLY A 1 174 ? -2.218 -14.630 -1.303 1.00 29.98 174 GLY A CA 1
ATOM 1369 C C . GLY A 1 174 ? -2.973 -15.462 -0.265 1.00 29.98 174 GLY A C 1
ATOM 1370 O O . GLY A 1 174 ? -2.481 -16.502 0.166 1.00 29.98 174 GLY A O 1
ATOM 1371 N N . GLU A 1 175 ? -4.178 -15.000 0.079 1.00 31.06 175 GLU A N 1
ATOM 1372 C CA . GLU A 1 175 ? -5.175 -15.495 1.049 1.00 31.06 175 GLU A CA 1
ATOM 1373 C C . GLU A 1 175 ? -5.805 -16.877 0.753 1.00 31.06 175 GLU A C 1
ATOM 1375 O O . GLU A 1 175 ? -7.001 -17.104 0.924 1.00 31.06 175 GLU A O 1
ATOM 1380 N N . LEU A 1 176 ? -5.015 -17.861 0.348 1.00 29.23 176 LEU A N 1
ATOM 1381 C CA . LEU A 1 176 ? -5.417 -19.265 0.383 1.00 29.23 176 LEU A CA 1
ATOM 1382 C C . LEU A 1 176 ? -4.275 -20.000 1.062 1.00 29.23 176 LEU A C 1
ATOM 1384 O O . LEU A 1 176 ? -3.130 -19.829 0.665 1.00 29.23 176 LEU A O 1
ATOM 1388 N N . GLY A 1 177 ? -4.557 -20.825 2.069 1.00 30.84 177 GLY A N 1
ATOM 1389 C CA . GLY A 1 177 ? -3.563 -21.579 2.847 1.00 30.84 177 GLY A CA 1
ATOM 1390 C C . GLY A 1 177 ? -2.638 -22.539 2.069 1.00 30.84 177 GLY A C 1
ATOM 1391 O O . GLY A 1 177 ? -2.053 -23.421 2.684 1.00 30.84 177 GLY A O 1
ATOM 1392 N N . ALA A 1 178 ? -2.499 -22.392 0.753 1.00 29.38 178 ALA A N 1
ATOM 1393 C CA . ALA A 1 178 ? -1.350 -22.749 -0.067 1.00 29.38 178 ALA A CA 1
ATOM 1394 C C . ALA A 1 178 ? -1.493 -22.017 -1.421 1.00 29.38 178 ALA A C 1
ATOM 1396 O O . ALA A 1 178 ? -2.435 -22.294 -2.162 1.00 29.38 178 ALA A O 1
ATOM 1397 N N . SER A 1 179 ? -0.579 -21.107 -1.771 1.00 34.84 179 SER A N 1
ATOM 1398 C CA . SER A 1 179 ? -0.436 -20.656 -3.165 1.00 34.84 179 SER A CA 1
ATOM 1399 C C . SER A 1 179 ? 0.406 -21.706 -3.904 1.00 34.84 179 SER A C 1
ATOM 1401 O O . SER A 1 179 ? 1.437 -22.113 -3.354 1.00 34.84 179 SER A O 1
ATOM 1403 N N . PRO A 1 180 ? 0.006 -22.211 -5.088 1.00 39.62 180 PRO A N 1
ATOM 1404 C CA . PRO A 1 180 ? 0.832 -23.156 -5.816 1.00 39.62 180 PRO A CA 1
ATOM 1405 C C . PRO A 1 180 ? 2.058 -22.373 -6.264 1.00 39.62 180 PRO A C 1
ATOM 1407 O O . PRO A 1 180 ? 1.962 -21.468 -7.081 1.00 39.62 180 PRO A O 1
ATOM 1410 N N . LEU A 1 181 ? 3.207 -22.685 -5.682 1.00 53.53 181 LEU A N 1
ATOM 1411 C CA . LEU A 1 181 ? 4.453 -21.944 -5.860 1.00 53.53 181 LEU A CA 1
ATOM 1412 C C . LEU A 1 181 ? 4.943 -21.858 -7.320 1.00 53.53 181 LEU A C 1
ATOM 1414 O O . LEU A 1 181 ? 5.921 -21.176 -7.579 1.00 53.53 181 LEU A O 1
ATOM 1418 N N . HIS A 1 182 ? 4.264 -22.518 -8.257 1.00 63.81 182 HIS A N 1
ATOM 1419 C CA . HIS A 1 182 ? 4.660 -22.768 -9.633 1.00 63.81 182 HIS A CA 1
ATOM 1420 C C . HIS A 1 182 ? 3.861 -21.898 -10.621 1.00 63.81 182 HIS A C 1
ATOM 1422 O O . HIS A 1 182 ? 2.629 -21.850 -10.580 1.00 63.81 182 HIS A O 1
ATOM 1428 N N . LEU A 1 183 ? 4.553 -21.255 -11.560 1.00 72.25 183 LEU A N 1
ATOM 1429 C CA . LEU A 1 183 ? 3.958 -20.547 -12.689 1.00 72.25 183 LEU A CA 1
ATOM 1430 C C . LEU A 1 183 ? 3.263 -21.530 -13.637 1.00 72.25 183 LEU A C 1
ATOM 1432 O O . LEU A 1 183 ? 3.815 -22.573 -13.998 1.00 72.25 183 LEU A O 1
ATOM 1436 N N . VAL A 1 184 ? 2.066 -21.174 -14.095 1.00 72.12 184 VAL A N 1
ATOM 1437 C CA . VAL A 1 184 ? 1.302 -21.963 -15.069 1.00 72.12 184 VAL A CA 1
ATOM 1438 C C . VAL A 1 184 ? 1.263 -21.210 -16.389 1.00 72.12 184 VAL A C 1
ATOM 1440 O O . VAL A 1 184 ? 0.792 -20.074 -16.439 1.00 72.12 184 VAL A O 1
ATOM 1443 N N . TRP A 1 185 ? 1.735 -21.849 -17.461 1.00 77.25 185 TRP A N 1
ATOM 1444 C CA . TRP A 1 185 ? 1.644 -21.285 -18.805 1.00 77.25 185 TRP A CA 1
ATOM 1445 C C . TRP A 1 185 ? 0.182 -21.078 -19.212 1.00 77.25 185 TRP A C 1
ATOM 1447 O O . TRP A 1 185 ? -0.653 -21.973 -19.073 1.00 77.25 185 TRP A O 1
ATOM 1457 N N . GLN A 1 186 ? -0.116 -19.909 -19.765 1.00 72.31 186 GLN A N 1
ATOM 1458 C CA . GLN A 1 186 ? -1.430 -19.544 -20.284 1.00 72.31 186 GLN A CA 1
ATOM 1459 C C . GLN A 1 186 ? -1.294 -18.886 -21.657 1.00 72.31 186 GLN A C 1
ATOM 1461 O O . GLN A 1 186 ? -0.262 -18.317 -21.998 1.00 72.31 186 GLN A O 1
ATOM 1466 N N . GLN A 1 187 ? -2.367 -18.904 -22.444 1.00 73.75 187 GLN A N 1
ATOM 1467 C CA . GLN A 1 187 ? -2.360 -18.308 -23.783 1.00 73.75 187 GLN A CA 1
ATOM 1468 C C . GLN A 1 187 ? -2.118 -16.786 -23.772 1.00 73.75 187 GLN A C 1
ATOM 1470 O O . GLN A 1 187 ? -1.696 -16.217 -24.768 1.00 73.75 187 GLN A O 1
ATOM 1475 N N . ILE A 1 188 ? -2.347 -16.113 -22.639 1.00 69.38 188 ILE A N 1
ATOM 1476 C CA . ILE A 1 188 ? -2.118 -14.667 -22.491 1.00 69.38 188 ILE A CA 1
ATOM 1477 C C . ILE A 1 188 ? -0.646 -14.251 -22.648 1.00 69.38 188 ILE A C 1
ATOM 1479 O O . ILE A 1 188 ? -0.393 -13.065 -22.833 1.00 69.38 188 ILE A O 1
ATOM 1483 N N . TYR A 1 189 ? 0.288 -15.204 -22.569 1.00 76.12 189 TYR A N 1
ATOM 1484 C CA . TYR A 1 189 ? 1.725 -14.990 -22.757 1.00 76.12 189 TYR A CA 1
ATOM 1485 C C . TYR A 1 189 ? 2.177 -15.212 -24.210 1.00 76.12 189 TYR A C 1
ATOM 1487 O O . TYR A 1 189 ? 3.363 -15.086 -24.503 1.00 76.12 189 TYR A O 1
ATOM 1495 N N . GLU A 1 190 ? 1.255 -15.560 -25.115 1.00 83.56 190 GLU A N 1
ATOM 1496 C CA . GLU A 1 190 ? 1.542 -15.721 -26.541 1.00 83.56 190 GLU A CA 1
ATOM 1497 C C . GLU A 1 190 ? 1.413 -14.373 -27.260 1.00 83.56 190 GLU A C 1
ATOM 1499 O O . GLU A 1 190 ? 0.317 -13.839 -27.454 1.00 83.56 190 GLU A O 1
ATOM 1504 N N . SER A 1 191 ? 2.557 -13.843 -27.676 1.00 83.62 191 SER A N 1
ATOM 1505 C CA . SER A 1 191 ? 2.701 -12.664 -28.528 1.00 83.62 191 SER A CA 1
ATOM 1506 C C . SER A 1 191 ? 2.281 -12.931 -29.974 1.00 83.62 191 SER A C 1
ATOM 1508 O O . SER A 1 191 ? 1.876 -12.013 -30.692 1.00 83.62 191 SER A O 1
ATOM 1510 N N . GLY A 1 192 ? 2.361 -14.194 -30.410 1.00 84.44 192 GLY A N 1
ATOM 1511 C CA . GLY A 1 192 ? 2.172 -14.602 -31.797 1.00 84.44 192 GLY A CA 1
ATOM 1512 C C . GLY A 1 192 ? 3.436 -14.503 -32.656 1.00 84.44 192 GLY A C 1
ATOM 1513 O O . GLY A 1 192 ? 3.383 -14.921 -33.816 1.00 84.44 192 GLY A O 1
ATOM 1514 N N . GLU A 1 193 ? 4.546 -13.998 -32.109 1.00 88.75 193 GLU A N 1
ATOM 1515 C CA . GLU A 1 193 ? 5.883 -14.096 -32.698 1.00 88.75 193 GLU A CA 1
ATOM 1516 C C . GLU A 1 193 ? 6.590 -15.352 -32.149 1.00 88.75 193 GLU A C 1
ATOM 1518 O O . GLU A 1 193 ? 6.892 -15.410 -30.954 1.00 88.75 193 GLU A O 1
ATOM 1523 N N . PRO A 1 194 ? 6.880 -16.371 -32.987 1.00 88.88 194 PRO A N 1
ATOM 1524 C CA . PRO A 1 194 ? 7.361 -17.668 -32.511 1.00 88.88 194 PRO A CA 1
ATOM 1525 C C . PRO A 1 194 ? 8.633 -17.625 -31.661 1.00 88.88 194 PRO A C 1
ATOM 1527 O O . PRO A 1 194 ? 8.783 -18.466 -30.777 1.00 88.88 194 PRO A O 1
ATOM 1530 N N . SER A 1 195 ? 9.551 -16.686 -31.918 1.00 88.00 195 SER A N 1
ATOM 1531 C CA . SER A 1 195 ? 10.773 -16.566 -31.115 1.00 88.00 195 SER A CA 1
ATOM 1532 C C . SER A 1 195 ? 10.496 -16.028 -29.713 1.00 88.00 195 SER A C 1
ATOM 1534 O O . SER A 1 195 ? 11.050 -16.548 -28.753 1.00 88.00 195 SER A O 1
ATOM 1536 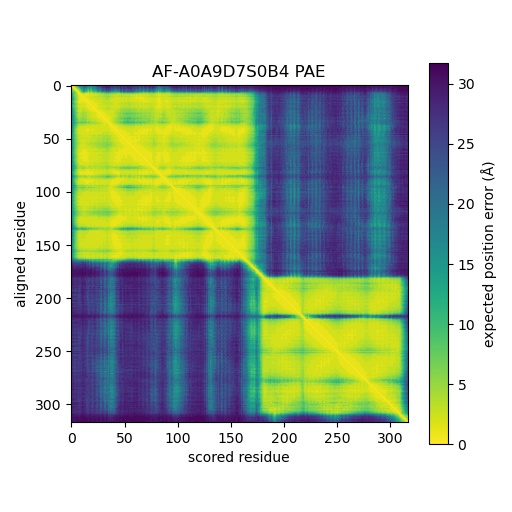N N . ILE A 1 196 ? 9.607 -15.039 -29.582 1.00 89.56 196 ILE A N 1
ATOM 1537 C CA . ILE A 1 196 ? 9.222 -14.472 -28.282 1.00 89.56 196 ILE A CA 1
ATOM 1538 C C . ILE A 1 196 ? 8.430 -15.498 -27.471 1.00 89.56 196 ILE A C 1
ATOM 1540 O O . ILE A 1 196 ? 8.710 -15.717 -26.297 1.00 89.56 196 ILE A O 1
ATOM 1544 N N . ASP A 1 197 ? 7.501 -16.206 -28.116 1.00 88.56 197 ASP A N 1
ATOM 1545 C CA . ASP A 1 197 ? 6.694 -17.228 -27.446 1.00 88.56 197 ASP A CA 1
ATOM 1546 C C . ASP A 1 197 ? 7.548 -18.409 -26.953 1.00 88.56 197 ASP A C 1
ATOM 1548 O O . ASP A 1 197 ? 7.248 -19.000 -25.913 1.00 88.56 197 ASP A O 1
ATOM 1552 N N . ALA A 1 198 ? 8.612 -18.762 -27.683 1.00 89.31 198 ALA A N 1
ATOM 1553 C CA . ALA A 1 198 ? 9.580 -19.767 -27.252 1.00 89.31 198 ALA A CA 1
ATOM 1554 C C . ALA A 1 198 ? 10.408 -19.279 -26.051 1.00 89.31 198 ALA A C 1
ATOM 1556 O O . ALA A 1 198 ? 10.505 -20.006 -25.060 1.00 89.31 198 ALA A O 1
ATOM 1557 N N . ASP A 1 199 ? 10.921 -18.045 -26.104 1.00 91.06 199 ASP A N 1
ATOM 1558 C CA . ASP A 1 199 ? 11.684 -17.432 -25.010 1.00 91.06 199 ASP A CA 1
ATOM 1559 C C . ASP A 1 199 ? 10.834 -17.342 -23.726 1.00 91.06 199 ASP A C 1
ATOM 1561 O O . ASP A 1 199 ? 11.278 -17.748 -22.651 1.00 91.06 199 ASP A O 1
ATOM 1565 N N . HIS A 1 200 ? 9.572 -16.905 -23.824 1.00 91.44 200 HIS A N 1
ATOM 1566 C CA . HIS A 1 200 ? 8.643 -16.860 -22.690 1.00 91.44 200 HIS A CA 1
ATOM 1567 C C . HIS A 1 200 ? 8.444 -18.239 -22.048 1.00 91.44 200 HIS A C 1
ATOM 1569 O O . HIS A 1 200 ? 8.459 -18.362 -20.822 1.00 91.44 200 HIS A O 1
ATOM 1575 N N . ARG A 1 201 ? 8.260 -19.297 -22.850 1.00 88.81 201 ARG A N 1
ATOM 1576 C CA . ARG A 1 201 ? 8.096 -20.664 -22.324 1.00 88.81 201 ARG A CA 1
ATOM 1577 C C . ARG A 1 201 ? 9.345 -21.124 -21.584 1.00 88.81 201 ARG A C 1
ATOM 1579 O O . ARG A 1 201 ? 9.227 -21.674 -20.491 1.00 88.81 201 ARG A O 1
ATOM 1586 N N . GLU A 1 202 ? 10.525 -20.848 -22.134 1.00 91.50 202 GLU A N 1
ATOM 1587 C CA . GLU A 1 202 ? 11.791 -21.185 -21.484 1.00 91.50 202 GLU A CA 1
ATOM 1588 C C . GLU A 1 202 ? 11.970 -20.425 -20.156 1.00 91.50 202 GLU A C 1
ATOM 1590 O O . GLU A 1 202 ? 12.395 -21.011 -19.156 1.00 91.50 202 GLU A O 1
ATOM 1595 N N . LEU A 1 203 ? 11.580 -19.147 -20.094 1.00 92.25 203 LEU A N 1
ATOM 1596 C CA . LEU A 1 203 ? 11.584 -18.371 -18.849 1.00 92.25 203 LEU A CA 1
ATOM 1597 C C . LEU A 1 203 ? 10.664 -18.985 -17.786 1.00 92.25 203 LEU A C 1
ATOM 1599 O O . LEU A 1 203 ? 11.067 -19.099 -16.626 1.00 92.25 203 LEU A O 1
ATOM 1603 N N . PHE A 1 204 ? 9.467 -19.436 -18.170 1.00 88.94 204 PHE A N 1
ATOM 1604 C CA . PHE A 1 204 ? 8.540 -20.128 -17.269 1.00 88.94 204 PHE A CA 1
ATOM 1605 C C . PHE A 1 204 ? 9.132 -21.430 -16.728 1.00 88.94 204 PHE A C 1
ATOM 1607 O O . PHE A 1 204 ? 9.102 -21.666 -15.520 1.00 88.94 204 PHE A O 1
ATOM 1614 N N . GLU A 1 205 ? 9.694 -22.270 -17.596 1.00 87.88 205 GLU A N 1
ATOM 1615 C CA . GLU A 1 205 ? 10.323 -23.533 -17.195 1.00 87.88 205 GLU A CA 1
ATOM 1616 C C . GLU A 1 205 ? 11.466 -23.304 -16.201 1.00 87.88 205 GLU A C 1
ATOM 1618 O O . GLU A 1 205 ? 11.562 -23.987 -15.180 1.00 87.88 205 GLU A O 1
ATOM 1623 N N . ARG A 1 206 ? 12.307 -22.296 -16.447 1.00 90.56 206 ARG A N 1
ATOM 1624 C CA . ARG A 1 206 ? 13.450 -21.978 -15.581 1.00 90.56 206 ARG A CA 1
ATOM 1625 C C . ARG A 1 206 ? 13.036 -21.351 -14.258 1.00 90.56 206 ARG A C 1
ATOM 1627 O O . ARG A 1 206 ? 13.620 -21.686 -13.229 1.00 90.56 206 ARG A O 1
ATOM 1634 N N . ALA A 1 207 ? 12.033 -20.479 -14.266 1.00 88.06 207 ALA A N 1
ATOM 1635 C CA . ALA A 1 207 ? 11.443 -19.936 -13.048 1.00 88.06 207 ALA A CA 1
ATOM 1636 C C . ALA A 1 207 ? 10.881 -21.049 -12.160 1.00 88.06 207 ALA A C 1
ATOM 1638 O O . ALA A 1 207 ? 11.163 -21.090 -10.966 1.00 88.06 207 ALA A O 1
ATOM 1639 N N . ASN A 1 208 ? 10.152 -21.988 -12.758 1.00 83.81 208 ASN A N 1
ATOM 1640 C CA . ASN A 1 208 ? 9.590 -23.137 -12.062 1.00 83.81 208 ASN A CA 1
ATOM 1641 C C . ASN A 1 208 ? 10.662 -24.081 -11.513 1.00 83.81 208 ASN A C 1
ATOM 1643 O O . ASN A 1 208 ? 10.606 -24.456 -10.346 1.00 83.81 208 ASN A O 1
ATOM 1647 N N . ALA A 1 209 ? 11.704 -24.379 -12.292 1.00 84.19 209 ALA A N 1
ATOM 1648 C CA . ALA A 1 209 ? 12.840 -25.158 -11.804 1.00 84.19 209 ALA A CA 1
ATOM 1649 C C . ALA A 1 209 ? 13.551 -24.473 -10.621 1.00 84.19 209 ALA A C 1
ATOM 1651 O O . ALA A 1 209 ? 14.006 -25.133 -9.685 1.00 84.19 209 ALA A O 1
ATOM 1652 N N . LEU A 1 210 ? 13.642 -23.141 -10.646 1.00 85.19 210 LEU A N 1
ATOM 1653 C CA . LEU A 1 210 ? 14.219 -22.349 -9.565 1.00 85.19 210 LEU A CA 1
ATOM 1654 C C . LEU A 1 210 ? 13.337 -22.367 -8.301 1.00 85.19 210 LEU A C 1
ATOM 1656 O O . LEU A 1 210 ? 13.860 -22.513 -7.194 1.00 85.19 210 LEU A O 1
ATOM 1660 N N . ILE A 1 211 ? 12.017 -22.269 -8.465 1.00 78.31 211 ILE A N 1
ATOM 1661 C CA . ILE A 1 211 ? 11.029 -22.448 -7.393 1.00 78.31 211 ILE A CA 1
ATOM 1662 C C . ILE A 1 211 ? 11.183 -23.833 -6.757 1.00 78.31 211 ILE A C 1
ATOM 1664 O O . ILE A 1 211 ? 11.314 -23.942 -5.536 1.00 78.31 211 ILE A O 1
ATOM 1668 N N . ASP A 1 212 ? 11.208 -24.887 -7.572 1.00 75.56 212 ASP A N 1
ATOM 1669 C CA . ASP A 1 212 ? 11.315 -26.266 -7.102 1.00 75.56 212 ASP A CA 1
ATOM 1670 C C . ASP A 1 212 ? 12.622 -26.490 -6.337 1.00 75.56 212 ASP A C 1
ATOM 1672 O O . ASP A 1 212 ? 12.623 -27.108 -5.268 1.00 75.56 212 ASP A O 1
ATOM 1676 N N . ALA A 1 213 ? 13.734 -25.938 -6.832 1.00 77.75 213 ALA A N 1
ATOM 1677 C CA . ALA A 1 213 ? 15.030 -25.991 -6.159 1.00 77.75 213 ALA A CA 1
ATOM 1678 C C . ALA A 1 213 ? 15.004 -25.280 -4.797 1.00 77.75 213 ALA A C 1
ATOM 1680 O O . ALA A 1 213 ? 15.559 -25.789 -3.819 1.00 77.75 213 ALA A O 1
ATOM 1681 N N . TRP A 1 214 ? 14.335 -24.128 -4.713 1.00 74.69 214 TRP A N 1
ATOM 1682 C CA . TRP A 1 214 ? 14.179 -23.381 -3.467 1.00 74.69 214 TRP A CA 1
ATOM 1683 C C . TRP A 1 214 ? 13.325 -24.131 -2.436 1.00 74.69 214 TRP A C 1
ATOM 1685 O O . TRP A 1 214 ? 13.696 -24.205 -1.264 1.00 74.69 214 TRP A O 1
ATOM 1695 N N . LEU A 1 215 ? 12.222 -24.744 -2.870 1.00 67.25 215 LEU A N 1
ATOM 1696 C CA . LEU A 1 215 ? 11.334 -25.530 -2.007 1.00 67.25 215 LEU A CA 1
ATOM 1697 C C . LEU A 1 215 ? 11.965 -26.834 -1.529 1.00 67.25 215 LEU A C 1
ATOM 1699 O O . LEU A 1 215 ? 11.770 -27.245 -0.383 1.00 67.25 215 LEU A O 1
ATOM 1703 N N . SER A 1 216 ? 12.727 -27.482 -2.406 1.00 67.75 216 SER A N 1
ATOM 1704 C CA . SER A 1 216 ? 13.306 -28.801 -2.152 1.00 67.75 216 SER A CA 1
ATOM 1705 C C . SER A 1 216 ? 14.554 -28.752 -1.264 1.00 67.75 216 SER A C 1
ATOM 1707 O O . SER A 1 216 ? 14.950 -29.781 -0.717 1.00 67.75 216 SER A O 1
ATOM 1709 N N . GLY A 1 217 ? 15.197 -27.589 -1.093 1.00 55.72 217 GLY A N 1
ATOM 1710 C CA . GLY A 1 217 ? 16.547 -27.514 -0.531 1.00 55.72 217 GLY A CA 1
ATOM 1711 C C . GLY A 1 217 ? 16.747 -26.462 0.556 1.00 55.72 217 GLY A C 1
ATOM 1712 O O . GLY A 1 217 ? 17.155 -25.343 0.269 1.00 55.72 217 GLY A O 1
ATOM 1713 N N . ARG A 1 218 ? 16.658 -26.855 1.837 1.00 53.25 218 ARG A N 1
ATOM 1714 C CA . ARG A 1 218 ? 17.155 -26.024 2.961 1.00 53.25 218 ARG A CA 1
ATOM 1715 C C . ARG A 1 218 ? 18.695 -25.949 3.050 1.00 53.25 218 ARG A C 1
ATOM 1717 O O . ARG A 1 218 ? 19.202 -25.298 3.960 1.00 53.25 218 ARG A O 1
ATOM 1724 N N . HIS A 1 219 ? 19.447 -26.592 2.140 1.00 53.81 219 HIS A N 1
ATOM 1725 C CA . HIS A 1 219 ? 20.903 -26.774 2.286 1.00 53.81 219 HIS A CA 1
ATOM 1726 C C . HIS A 1 219 ? 21.784 -26.623 1.019 1.00 53.81 219 HIS A C 1
ATOM 1728 O O . HIS A 1 219 ? 22.998 -26.722 1.169 1.00 53.81 219 HIS A O 1
ATOM 1734 N N . ASP A 1 220 ? 21.260 -26.332 -0.185 1.00 73.88 220 ASP A N 1
ATOM 1735 C CA . ASP A 1 220 ? 22.099 -26.081 -1.387 1.00 73.88 220 ASP A CA 1
ATOM 1736 C C . ASP A 1 220 ? 21.943 -24.655 -1.936 1.00 73.88 220 ASP A C 1
ATOM 1738 O O . ASP A 1 220 ? 21.399 -24.405 -3.013 1.00 73.88 220 ASP A O 1
ATOM 1742 N N . LEU A 1 221 ? 22.454 -23.688 -1.174 1.00 74.81 221 LEU A N 1
ATOM 1743 C CA . LEU A 1 221 ? 22.461 -22.286 -1.586 1.00 74.81 221 LEU A CA 1
ATOM 1744 C C . LEU A 1 221 ? 23.251 -22.076 -2.890 1.00 74.81 221 LEU A C 1
ATOM 1746 O O . LEU A 1 221 ? 22.888 -21.231 -3.701 1.00 74.81 221 LEU A O 1
ATOM 1750 N N . THR A 1 222 ? 24.319 -22.842 -3.122 1.00 82.50 222 THR A N 1
ATOM 1751 C CA . THR A 1 222 ? 25.160 -22.709 -4.320 1.00 82.50 222 THR A CA 1
ATOM 1752 C C . THR A 1 222 ? 24.437 -23.170 -5.584 1.00 82.50 222 THR A C 1
ATOM 1754 O O . THR A 1 222 ? 24.566 -22.532 -6.630 1.00 82.50 222 THR A O 1
ATOM 1757 N N . GLY A 1 223 ? 23.668 -24.256 -5.514 1.00 83.38 223 GLY A N 1
ATOM 1758 C CA . GLY A 1 223 ? 22.790 -24.706 -6.593 1.00 83.38 223 GLY A CA 1
ATOM 1759 C C . GLY A 1 223 ? 21.717 -23.676 -6.925 1.00 83.38 223 GLY A C 1
ATOM 1760 O O . GLY A 1 223 ? 21.587 -23.291 -8.086 1.00 83.38 223 GLY A O 1
ATOM 1761 N N . ILE A 1 224 ? 21.025 -23.152 -5.909 1.00 81.69 224 ILE A N 1
ATOM 1762 C CA . ILE A 1 224 ? 19.951 -22.176 -6.134 1.00 81.69 224 ILE A CA 1
ATOM 1763 C C . ILE A 1 224 ? 20.501 -20.865 -6.712 1.00 81.69 224 ILE A C 1
ATOM 1765 O O . ILE A 1 224 ? 19.939 -20.315 -7.654 1.00 81.69 224 ILE A O 1
ATOM 1769 N N . LEU A 1 225 ? 21.649 -20.391 -6.222 1.00 85.69 225 LEU A N 1
ATOM 1770 C CA . LEU A 1 225 ? 22.292 -19.191 -6.756 1.00 85.69 225 LEU A CA 1
ATOM 1771 C C . LEU A 1 225 ? 22.749 -19.347 -8.213 1.00 85.69 225 LEU A C 1
ATOM 1773 O O . LEU A 1 225 ? 22.644 -18.389 -8.974 1.00 85.69 225 LEU A O 1
ATOM 1777 N N . ARG A 1 226 ? 23.203 -20.539 -8.620 1.00 88.25 226 ARG A N 1
ATOM 1778 C CA . ARG A 1 226 ? 23.496 -20.828 -10.035 1.00 88.25 226 ARG A CA 1
ATOM 1779 C C . ARG A 1 226 ? 22.232 -20.838 -10.890 1.00 88.25 226 ARG A C 1
ATOM 1781 O O . ARG A 1 226 ? 22.245 -20.303 -11.991 1.00 88.25 226 ARG A O 1
ATOM 1788 N N . ALA A 1 227 ? 21.140 -21.411 -10.389 1.00 87.94 227 ALA A N 1
ATOM 1789 C CA . ALA A 1 227 ? 19.855 -21.379 -11.084 1.00 87.94 227 ALA A CA 1
ATOM 1790 C C . ALA A 1 227 ? 19.342 -19.936 -11.253 1.00 87.94 227 ALA A C 1
ATOM 1792 O O . ALA A 1 227 ? 18.861 -19.577 -12.325 1.00 87.94 227 ALA A O 1
ATOM 1793 N N . CYS A 1 228 ? 19.528 -19.086 -10.239 1.00 89.31 228 CYS A N 1
ATOM 1794 C CA . CYS A 1 228 ? 19.282 -17.651 -10.339 1.00 89.31 228 CYS A CA 1
ATOM 1795 C C . CYS A 1 228 ? 20.134 -16.978 -11.425 1.00 89.31 228 CYS A C 1
ATOM 1797 O O . CYS A 1 228 ? 19.593 -16.206 -12.210 1.00 89.31 228 CYS A O 1
ATOM 1799 N N . ASP A 1 229 ? 21.442 -17.255 -11.474 1.00 91.50 229 ASP A N 1
ATOM 1800 C CA . ASP A 1 229 ? 22.339 -16.680 -12.487 1.00 91.50 229 ASP A CA 1
ATOM 1801 C C . ASP A 1 229 ? 21.888 -17.059 -13.904 1.00 91.50 229 ASP A C 1
ATOM 1803 O O . ASP A 1 229 ? 21.730 -16.185 -14.753 1.00 91.50 229 ASP A O 1
ATOM 1807 N N . HIS A 1 230 ? 21.559 -18.331 -14.132 1.00 91.62 230 HIS A N 1
ATOM 1808 C CA . HIS A 1 230 ? 21.044 -18.793 -15.421 1.00 91.62 230 HIS A CA 1
ATOM 1809 C C . HIS A 1 230 ? 19.688 -18.189 -15.795 1.00 91.62 230 HIS A C 1
ATOM 1811 O O . HIS A 1 230 ? 19.433 -17.939 -16.972 1.00 91.62 230 HIS A O 1
ATOM 1817 N N . LEU A 1 231 ? 18.805 -17.953 -14.821 1.00 93.50 231 LEU A N 1
ATOM 1818 C CA . LEU A 1 231 ? 17.539 -17.274 -15.085 1.00 93.50 231 LEU A CA 1
ATOM 1819 C C . LEU A 1 231 ? 17.771 -15.815 -15.497 1.00 93.50 231 LEU A C 1
ATOM 1821 O O . LEU A 1 231 ? 17.152 -15.344 -16.445 1.00 93.50 231 LEU A O 1
ATOM 1825 N N . ILE A 1 232 ? 18.693 -15.115 -14.827 1.00 93.75 232 ILE A N 1
ATOM 1826 C CA . ILE A 1 232 ? 19.066 -13.735 -15.173 1.00 93.75 232 ILE A CA 1
ATOM 1827 C C . ILE A 1 232 ? 19.675 -13.668 -16.574 1.00 93.75 232 ILE A C 1
ATOM 1829 O O . ILE A 1 232 ? 19.298 -12.796 -17.353 1.00 93.75 232 ILE A O 1
ATOM 1833 N N . GLU A 1 233 ? 20.594 -14.578 -16.904 1.00 93.94 233 GLU A N 1
ATOM 1834 C CA . GLU A 1 233 ? 21.206 -14.661 -18.236 1.00 93.94 233 GLU A CA 1
ATOM 1835 C C . GLU A 1 233 ? 20.142 -14.775 -19.334 1.00 93.94 233 GLU A C 1
ATOM 1837 O O . GLU A 1 233 ? 20.222 -14.075 -20.346 1.00 93.94 233 GLU A O 1
ATOM 1842 N N . HIS A 1 234 ? 19.113 -15.592 -19.104 1.00 94.56 234 HIS A N 1
ATOM 1843 C CA . HIS A 1 234 ? 18.012 -15.760 -20.049 1.00 94.56 234 HIS A CA 1
ATOM 1844 C C . HIS A 1 234 ? 17.055 -14.583 -20.116 1.00 94.56 234 HIS A C 1
ATOM 1846 O O . HIS A 1 234 ? 16.666 -14.203 -21.214 1.00 94.56 234 HIS A O 1
ATOM 1852 N N . ILE A 1 235 ? 16.734 -13.948 -18.988 1.00 94.19 235 ILE A N 1
ATOM 1853 C CA . ILE A 1 235 ? 15.966 -12.693 -18.980 1.00 94.19 235 ILE A CA 1
ATOM 1854 C C . ILE A 1 235 ? 16.680 -11.638 -19.835 1.00 94.19 235 ILE A C 1
ATOM 1856 O O . ILE A 1 235 ? 16.067 -10.993 -20.680 1.00 94.19 235 ILE A O 1
ATOM 1860 N N . VAL A 1 236 ? 17.996 -11.484 -19.655 1.00 95.25 236 VAL A N 1
ATOM 1861 C CA . VAL A 1 236 ? 18.801 -10.522 -20.424 1.00 95.25 236 VAL A CA 1
ATOM 1862 C C . VAL A 1 236 ? 18.806 -10.862 -21.914 1.00 95.25 236 VAL A C 1
ATOM 1864 O O . VAL A 1 236 ? 18.762 -9.955 -22.746 1.00 95.25 236 VAL A O 1
ATOM 1867 N N . LEU A 1 237 ? 18.896 -12.146 -22.264 1.00 94.00 237 LEU A N 1
ATOM 1868 C CA . LEU A 1 237 ? 18.848 -12.585 -23.656 1.00 94.00 237 LEU A CA 1
ATOM 1869 C C . LEU A 1 237 ? 17.483 -12.288 -24.287 1.00 94.00 237 LEU A C 1
ATOM 1871 O O . LEU A 1 237 ? 17.437 -11.673 -25.350 1.00 94.00 237 LEU A O 1
ATOM 1875 N N . HIS A 1 238 ? 16.403 -12.659 -23.605 1.00 94.25 238 HIS A N 1
ATOM 1876 C CA . HIS A 1 238 ? 15.033 -12.401 -24.033 1.00 94.25 238 HIS A CA 1
ATOM 1877 C C . HIS A 1 238 ? 14.788 -10.899 -24.262 1.00 94.25 238 HIS A C 1
ATOM 1879 O O . HIS A 1 238 ? 14.389 -10.510 -25.358 1.00 94.25 238 HIS A O 1
ATOM 1885 N N . PHE A 1 239 ? 15.167 -10.038 -23.310 1.00 95.25 239 PHE A N 1
ATOM 1886 C CA . PHE A 1 239 ? 15.053 -8.580 -23.459 1.00 95.25 239 PHE A CA 1
ATOM 1887 C C . PHE A 1 239 ? 15.796 -8.046 -24.681 1.00 95.25 239 PHE A C 1
ATOM 1889 O O . PHE A 1 239 ? 15.283 -7.186 -25.389 1.00 95.25 239 PHE A O 1
ATOM 1896 N N . ARG A 1 240 ? 16.998 -8.560 -24.970 1.00 94.50 240 ARG A N 1
ATOM 1897 C CA . ARG A 1 240 ? 17.756 -8.153 -26.164 1.00 94.50 240 ARG A CA 1
ATOM 1898 C C . ARG A 1 240 ? 17.068 -8.582 -27.455 1.00 94.50 240 ARG A C 1
ATOM 1900 O O . ARG A 1 240 ? 17.059 -7.813 -28.416 1.00 94.50 240 ARG A O 1
ATOM 1907 N N . ASN A 1 241 ? 16.537 -9.803 -27.492 1.00 92.25 241 ASN A N 1
ATOM 1908 C CA . ASN A 1 241 ? 15.819 -10.325 -28.654 1.00 92.25 241 ASN A CA 1
ATOM 1909 C C . ASN A 1 241 ? 14.568 -9.487 -28.928 1.00 92.25 241 ASN A C 1
ATOM 1911 O O . ASN A 1 241 ? 14.311 -9.096 -30.068 1.00 92.25 241 ASN A O 1
ATOM 1915 N N . GLU A 1 242 ? 13.832 -9.170 -27.871 1.00 93.31 242 GLU A N 1
ATOM 1916 C CA . GLU A 1 242 ? 12.628 -8.363 -27.936 1.00 93.31 242 GLU A CA 1
ATOM 1917 C C . GLU A 1 242 ? 12.913 -6.918 -28.340 1.00 93.31 242 GLU A C 1
ATOM 1919 O O . GLU A 1 242 ? 12.318 -6.424 -29.294 1.00 93.31 242 GLU A O 1
ATOM 1924 N N . GLU A 1 243 ? 13.879 -6.254 -27.703 1.00 93.94 243 GLU A N 1
ATOM 1925 C CA . GLU A 1 243 ? 14.294 -4.894 -28.062 1.00 93.94 243 GLU A CA 1
ATOM 1926 C C . GLU A 1 243 ? 14.674 -4.795 -29.544 1.00 93.94 243 GLU A C 1
ATOM 1928 O O . GLU A 1 243 ? 14.254 -3.862 -30.230 1.00 93.94 243 GLU A O 1
ATOM 1933 N N . ALA A 1 244 ? 15.397 -5.789 -30.072 1.00 93.19 244 ALA A N 1
ATOM 1934 C CA . ALA A 1 244 ? 15.755 -5.841 -31.485 1.00 93.19 244 ALA A CA 1
ATOM 1935 C C . ALA A 1 244 ? 14.529 -5.973 -32.407 1.00 93.19 244 ALA A C 1
ATOM 1937 O O . ALA A 1 244 ? 14.536 -5.446 -33.523 1.00 93.19 244 ALA A O 1
ATOM 1938 N N . LEU A 1 245 ? 13.472 -6.667 -31.976 1.00 91.00 245 LEU A N 1
ATOM 1939 C CA . LEU A 1 245 ? 12.213 -6.753 -32.718 1.00 91.00 245 LEU A CA 1
ATOM 1940 C C . LEU A 1 245 ? 11.429 -5.441 -32.639 1.00 91.00 245 LEU A C 1
ATOM 1942 O O . LEU A 1 245 ? 10.983 -4.934 -33.669 1.00 91.00 245 LEU A O 1
ATOM 1946 N N . LEU A 1 246 ? 11.307 -4.849 -31.452 1.00 91.25 246 LEU A N 1
ATOM 1947 C CA . LEU A 1 246 ? 10.603 -3.580 -31.255 1.00 91.25 246 LEU A CA 1
ATOM 1948 C C . LEU A 1 246 ? 11.237 -2.439 -32.054 1.00 91.25 246 LEU A C 1
ATOM 1950 O O . LEU A 1 246 ? 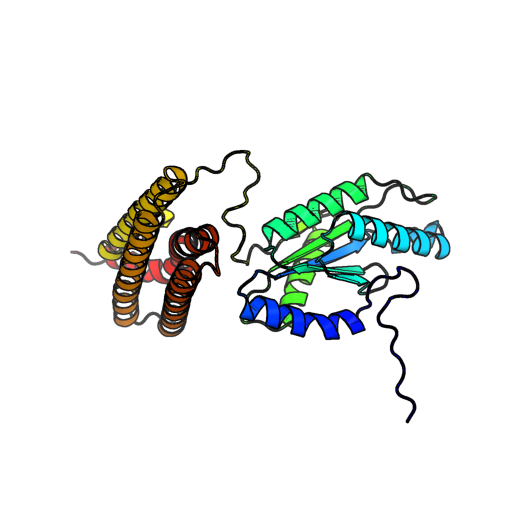10.517 -1.644 -32.664 1.00 91.25 246 LEU A O 1
ATOM 1954 N N . GLU A 1 247 ? 12.570 -2.392 -32.110 1.00 92.81 247 GLU A N 1
ATOM 1955 C CA . GLU A 1 247 ? 13.314 -1.437 -32.932 1.00 92.81 247 GLU A CA 1
ATOM 1956 C C . GLU A 1 247 ? 13.014 -1.632 -34.426 1.00 92.81 247 GLU A C 1
ATOM 1958 O O . GLU A 1 247 ? 12.681 -0.674 -35.126 1.00 92.81 247 GLU A O 1
ATOM 1963 N N . ARG A 1 248 ? 13.043 -2.881 -34.917 1.00 91.00 248 ARG A N 1
ATOM 1964 C CA . ARG A 1 248 ? 12.720 -3.214 -36.319 1.00 91.00 248 ARG A CA 1
ATOM 1965 C C . ARG A 1 248 ? 11.295 -2.834 -36.711 1.00 91.00 248 ARG A C 1
ATOM 1967 O O . ARG A 1 248 ? 11.065 -2.459 -37.859 1.00 91.00 248 ARG A O 1
ATOM 1974 N N . HIS A 1 249 ? 10.353 -2.933 -35.779 1.00 88.88 249 HIS A N 1
ATOM 1975 C CA . HIS A 1 249 ? 8.950 -2.581 -35.992 1.00 88.88 249 HIS A CA 1
ATOM 1976 C C . HIS A 1 249 ? 8.627 -1.113 -35.677 1.00 88.88 249 HIS A C 1
ATOM 1978 O O . HIS A 1 249 ? 7.463 -0.724 -35.772 1.00 88.88 249 HIS A O 1
ATOM 1984 N N . ALA A 1 250 ? 9.635 -0.294 -35.345 1.00 90.00 250 ALA A N 1
ATOM 1985 C CA . ALA A 1 250 ? 9.486 1.119 -35.002 1.00 90.00 250 ALA A CA 1
ATOM 1986 C C . ALA A 1 250 ? 8.404 1.365 -33.931 1.00 90.00 250 ALA A C 1
ATOM 1988 O O . ALA A 1 250 ? 7.598 2.294 -34.037 1.00 90.00 250 ALA A O 1
ATOM 1989 N N . PHE A 1 251 ? 8.366 0.512 -32.902 1.00 90.31 251 PHE A N 1
ATOM 1990 C CA . PHE A 1 251 ? 7.403 0.634 -31.813 1.00 90.31 251 PHE A CA 1
ATOM 1991 C C . PHE A 1 251 ? 7.567 1.978 -31.092 1.00 90.31 251 PHE A C 1
ATOM 1993 O O . PHE A 1 251 ? 8.650 2.317 -30.614 1.00 90.31 251 PHE A O 1
ATOM 2000 N N . SER A 1 252 ? 6.483 2.747 -30.967 1.00 86.25 252 SER A N 1
ATOM 2001 C CA . SER A 1 252 ? 6.524 4.099 -30.393 1.00 86.25 252 SER A CA 1
ATOM 2002 C C . SER A 1 252 ? 6.986 4.132 -28.932 1.00 86.25 252 SER A C 1
ATOM 2004 O O . SER A 1 252 ? 7.530 5.140 -28.487 1.00 86.25 252 SER A O 1
ATOM 2006 N N . GLY A 1 253 ? 6.785 3.039 -28.188 1.00 86.88 253 GLY A N 1
ATOM 2007 C CA . GLY A 1 253 ? 7.217 2.888 -26.797 1.00 86.88 253 GLY A CA 1
ATOM 2008 C C . GLY A 1 253 ? 8.651 2.374 -26.615 1.00 86.88 253 GLY A C 1
ATOM 2009 O O . GLY A 1 253 ? 9.089 2.246 -25.475 1.00 86.88 253 GLY A O 1
ATOM 2010 N N . TYR A 1 254 ? 9.397 2.103 -27.695 1.00 88.06 254 TYR A N 1
ATOM 2011 C CA . TYR A 1 254 ? 10.685 1.391 -27.658 1.00 88.06 254 TYR A CA 1
ATOM 2012 C C . TYR A 1 254 ? 11.677 1.931 -26.617 1.00 88.06 254 TYR A C 1
ATOM 2014 O O . TYR A 1 254 ? 12.190 1.181 -25.792 1.00 88.06 254 TYR A O 1
ATOM 2022 N N . GLU A 1 255 ? 11.922 3.242 -26.597 1.00 86.12 255 GLU A N 1
ATOM 2023 C CA . GLU A 1 255 ? 12.891 3.834 -25.665 1.00 86.12 255 GLU A CA 1
ATOM 2024 C C . GLU A 1 255 ? 12.448 3.758 -24.196 1.00 86.12 255 GLU A C 1
ATOM 2026 O O . GLU A 1 255 ? 13.290 3.664 -23.302 1.00 86.12 255 GLU A O 1
ATOM 2031 N N . ALA A 1 256 ? 11.141 3.812 -23.922 1.00 77.94 256 ALA A N 1
ATOM 2032 C CA . ALA A 1 256 ? 10.622 3.618 -22.569 1.00 77.94 256 ALA A CA 1
ATOM 2033 C C . ALA A 1 256 ? 10.770 2.152 -22.141 1.00 77.94 256 ALA A C 1
ATOM 2035 O O . ALA A 1 256 ? 11.271 1.883 -21.049 1.00 77.94 256 ALA A O 1
ATOM 2036 N N . HIS A 1 257 ? 10.441 1.228 -23.044 1.00 83.88 257 HIS A N 1
ATOM 2037 C CA . HIS A 1 257 ? 10.550 -0.216 -22.849 1.00 83.88 257 HIS A CA 1
ATOM 2038 C C . HIS A 1 257 ? 11.994 -0.655 -22.566 1.00 83.88 257 HIS A C 1
ATOM 2040 O O . HIS A 1 257 ? 12.289 -1.233 -21.522 1.00 83.88 257 HIS A O 1
ATOM 2046 N N . ARG A 1 258 ? 12.942 -0.230 -23.410 1.00 89.06 258 ARG A N 1
ATOM 2047 C CA . ARG A 1 258 ? 14.384 -0.482 -23.244 1.00 89.06 258 ARG A CA 1
ATOM 2048 C C . ARG A 1 258 ? 14.933 0.060 -21.919 1.00 89.06 258 ARG A C 1
ATOM 2050 O O . ARG A 1 258 ? 15.806 -0.541 -21.289 1.00 89.06 258 ARG A O 1
ATOM 2057 N N . ARG A 1 259 ? 14.441 1.219 -21.459 1.00 79.19 259 ARG A N 1
ATOM 2058 C CA . ARG A 1 259 ? 14.816 1.761 -20.139 1.00 79.19 259 ARG A CA 1
ATOM 2059 C C . ARG A 1 259 ? 14.280 0.901 -18.997 1.00 79.19 259 ARG A C 1
ATOM 2061 O O . ARG A 1 259 ? 15.026 0.690 -18.036 1.00 79.19 259 ARG A O 1
ATOM 2068 N N . ALA A 1 260 ? 13.048 0.405 -19.109 1.00 76.06 260 ALA A N 1
ATOM 2069 C CA . ALA A 1 260 ? 12.445 -0.494 -18.130 1.00 76.06 260 ALA A CA 1
ATOM 2070 C C . ALA A 1 260 ? 13.227 -1.815 -18.030 1.00 76.06 260 ALA A C 1
ATOM 2072 O O . ALA A 1 260 ? 13.645 -2.186 -16.933 1.00 76.06 260 ALA A O 1
ATOM 2073 N N . HIS A 1 261 ? 13.561 -2.445 -19.160 1.00 88.88 261 HIS A N 1
ATOM 2074 C CA . HIS A 1 261 ? 14.429 -3.629 -19.206 1.00 88.88 261 HIS A CA 1
ATOM 2075 C C . HIS A 1 261 ? 15.774 -3.391 -18.530 1.00 88.88 261 HIS A C 1
ATOM 2077 O O . HIS A 1 261 ? 16.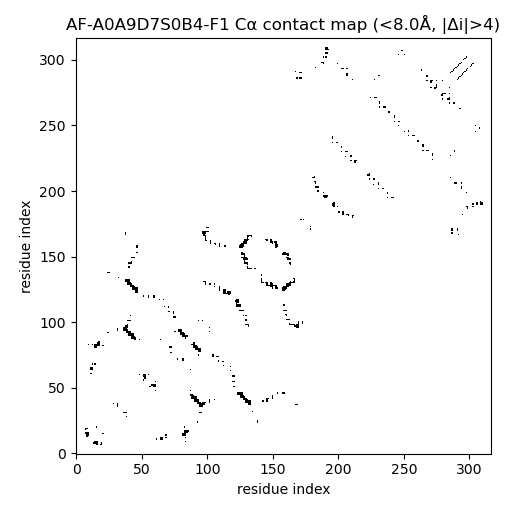178 -4.126 -17.627 1.00 88.88 261 HIS A O 1
ATOM 2083 N N . ALA A 1 262 ? 16.463 -2.310 -18.907 1.00 80.62 262 ALA A N 1
ATOM 2084 C CA . ALA A 1 262 ? 17.749 -1.974 -18.315 1.00 80.62 262 ALA A CA 1
ATOM 2085 C C . ALA A 1 262 ? 17.642 -1.761 -16.792 1.00 80.62 262 ALA A C 1
ATOM 2087 O O . ALA A 1 262 ? 18.576 -2.090 -16.057 1.00 80.62 262 ALA A O 1
ATOM 2088 N N . ALA A 1 263 ? 16.527 -1.214 -16.298 1.00 73.12 263 ALA A N 1
ATOM 2089 C CA . ALA A 1 263 ? 16.267 -1.087 -14.866 1.00 73.12 263 ALA A CA 1
ATOM 2090 C C . ALA A 1 263 ? 16.056 -2.452 -14.194 1.00 73.12 263 ALA A C 1
ATOM 2092 O O . ALA A 1 263 ? 16.664 -2.704 -13.149 1.00 73.12 263 ALA A O 1
ATOM 2093 N N . MET A 1 264 ? 15.281 -3.348 -14.812 1.00 82.56 264 MET A N 1
ATOM 2094 C CA . MET A 1 264 ? 15.042 -4.697 -14.296 1.00 82.56 264 MET A CA 1
ATOM 2095 C C . MET A 1 264 ? 16.328 -5.526 -14.226 1.00 82.56 264 MET A C 1
ATOM 2097 O O . MET A 1 264 ? 16.605 -6.138 -13.196 1.00 82.56 264 MET A O 1
ATOM 2101 N N . VAL A 1 265 ? 17.175 -5.472 -15.258 1.00 87.25 265 VAL A N 1
ATOM 2102 C CA . VAL A 1 265 ? 18.476 -6.166 -15.273 1.00 87.25 265 VAL A CA 1
ATOM 2103 C C . VAL A 1 265 ? 19.392 -5.640 -14.168 1.00 87.25 265 VAL A C 1
ATOM 2105 O O . VAL A 1 265 ? 19.917 -6.419 -13.370 1.00 87.25 265 VAL A O 1
ATOM 2108 N N . ARG A 1 266 ? 19.531 -4.311 -14.034 1.00 82.25 266 ARG A N 1
ATOM 2109 C CA . ARG A 1 266 ? 20.325 -3.714 -12.942 1.00 82.25 266 ARG A CA 1
ATOM 2110 C C . ARG A 1 266 ? 19.820 -4.155 -11.569 1.00 82.25 266 ARG A C 1
ATOM 2112 O O . ARG A 1 266 ? 20.623 -4.379 -10.659 1.00 82.25 266 ARG A O 1
ATOM 2119 N N . ARG A 1 267 ? 18.499 -4.271 -11.411 1.00 81.06 267 ARG A N 1
ATOM 2120 C CA . ARG A 1 267 ? 17.859 -4.707 -10.169 1.00 81.06 267 ARG A CA 1
ATOM 2121 C C . ARG A 1 267 ? 18.109 -6.190 -9.883 1.00 81.06 267 ARG A C 1
ATOM 2123 O O . ARG A 1 267 ? 18.476 -6.506 -8.750 1.00 81.06 267 ARG A O 1
ATOM 2130 N N . ALA A 1 268 ? 18.004 -7.061 -10.886 1.00 84.19 268 ALA A N 1
ATOM 2131 C CA . ALA A 1 268 ? 18.324 -8.485 -10.781 1.00 84.19 268 ALA A CA 1
ATOM 2132 C C . ALA A 1 268 ? 19.766 -8.701 -10.303 1.00 84.19 268 ALA A C 1
ATOM 2134 O O . ALA A 1 268 ? 20.007 -9.370 -9.296 1.00 84.19 268 ALA A O 1
ATOM 2135 N N . GLU A 1 269 ? 20.730 -8.062 -10.969 1.00 86.69 269 GLU A N 1
ATOM 2136 C CA . GLU A 1 269 ? 22.145 -8.161 -10.610 1.00 86.69 269 GLU A CA 1
ATOM 2137 C C . GLU A 1 269 ? 22.437 -7.587 -9.216 1.00 86.69 269 GLU A C 1
ATOM 2139 O O . GLU A 1 269 ? 23.252 -8.122 -8.459 1.00 86.69 269 GLU A O 1
ATOM 2144 N N . TYR A 1 270 ? 21.776 -6.483 -8.854 1.00 81.25 270 TYR A N 1
ATOM 2145 C CA . TYR A 1 270 ? 21.890 -5.897 -7.522 1.00 81.25 270 TYR A CA 1
ATOM 2146 C C . TYR A 1 270 ? 21.418 -6.874 -6.442 1.00 81.25 270 TYR A C 1
ATOM 2148 O O . TYR A 1 270 ? 22.150 -7.108 -5.477 1.00 81.25 270 TYR A O 1
ATOM 2156 N N . LEU A 1 271 ? 20.234 -7.471 -6.611 1.00 75.75 271 LEU A N 1
ATOM 2157 C CA . LEU A 1 271 ? 19.695 -8.461 -5.679 1.00 75.75 271 LEU A CA 1
ATOM 2158 C C . LEU A 1 271 ? 20.614 -9.681 -5.591 1.00 75.75 271 LEU A C 1
ATOM 2160 O O . LEU A 1 271 ? 20.969 -10.089 -4.485 1.00 75.75 271 LEU A O 1
ATOM 2164 N N . ARG A 1 272 ? 21.110 -10.183 -6.726 1.00 86.50 272 ARG A N 1
ATOM 2165 C CA . ARG A 1 272 ? 22.049 -11.311 -6.779 1.00 86.50 272 ARG A CA 1
ATOM 2166 C C . ARG A 1 272 ? 23.325 -11.067 -5.974 1.00 86.50 272 ARG A C 1
ATOM 2168 O O . ARG A 1 272 ? 23.738 -11.932 -5.194 1.00 86.50 272 ARG A O 1
ATOM 2175 N N . ARG A 1 273 ? 23.929 -9.879 -6.111 1.00 85.44 273 ARG A N 1
ATOM 2176 C CA . ARG A 1 273 ? 25.096 -9.467 -5.310 1.00 85.44 273 ARG A CA 1
ATOM 2177 C C . ARG A 1 273 ? 24.756 -9.369 -3.825 1.00 85.44 273 ARG A C 1
ATOM 2179 O O . ARG A 1 273 ? 25.543 -9.796 -2.986 1.00 85.44 273 ARG A O 1
ATOM 2186 N N . LYS A 1 274 ? 23.585 -8.823 -3.488 1.00 78.38 274 LYS A N 1
ATOM 2187 C CA . LYS A 1 274 ? 23.141 -8.650 -2.099 1.00 78.38 274 LYS A CA 1
ATOM 2188 C C . LYS A 1 274 ? 22.890 -9.976 -1.384 1.00 78.38 274 LYS A C 1
ATOM 2190 O O . LYS A 1 274 ? 23.247 -10.073 -0.208 1.00 78.38 274 LYS A O 1
ATOM 2195 N N . VAL A 1 275 ? 22.343 -10.973 -2.083 1.00 76.75 275 VAL A N 1
ATOM 2196 C CA . VAL A 1 275 ? 22.186 -12.341 -1.564 1.00 76.75 275 VAL A CA 1
ATOM 2197 C C . VAL A 1 275 ? 23.552 -12.996 -1.349 1.00 76.75 275 VAL A C 1
ATOM 2199 O O . VAL A 1 275 ? 23.775 -13.589 -0.299 1.00 76.75 275 VAL A O 1
ATOM 2202 N N . ALA A 1 276 ? 24.501 -12.821 -2.277 1.00 78.50 276 ALA A N 1
ATOM 2203 C CA . ALA A 1 276 ? 25.851 -13.383 -2.143 1.00 78.50 276 ALA A CA 1
ATOM 2204 C C . ALA A 1 276 ? 26.589 -12.900 -0.880 1.00 78.50 276 ALA A C 1
ATOM 2206 O O . ALA A 1 276 ? 27.336 -13.664 -0.278 1.00 78.50 276 ALA A O 1
ATOM 2207 N N . ILE A 1 277 ? 26.360 -11.649 -0.465 1.00 81.44 277 ILE A N 1
ATOM 2208 C CA . ILE A 1 277 ? 26.961 -11.064 0.747 1.00 81.44 277 ILE A CA 1
ATOM 2209 C C . ILE A 1 277 ? 26.056 -11.160 1.991 1.00 81.44 277 ILE A C 1
ATOM 2211 O O . ILE A 1 277 ? 26.338 -10.518 2.999 1.00 81.44 277 ILE A O 1
ATOM 2215 N N . GLY A 1 278 ? 24.941 -11.899 1.924 1.00 70.88 278 GLY A N 1
ATOM 2216 C CA . GLY A 1 278 ? 24.028 -12.123 3.056 1.00 70.88 278 GLY A CA 1
ATOM 2217 C C . GLY A 1 278 ? 23.202 -10.906 3.496 1.00 70.88 278 GLY A C 1
ATOM 2218 O O . GLY A 1 278 ? 22.587 -10.924 4.555 1.00 70.88 278 GLY A O 1
ATOM 2219 N N . SER A 1 279 ? 23.172 -9.840 2.695 1.00 62.44 279 SER A N 1
ATOM 2220 C CA . SER A 1 279 ? 22.462 -8.584 3.007 1.00 62.44 279 SER A CA 1
ATOM 2221 C C . SER A 1 279 ? 21.035 -8.512 2.442 1.00 62.44 279 SER A C 1
ATOM 2223 O O . SER A 1 279 ? 20.347 -7.508 2.616 1.00 62.44 279 SER A O 1
ATOM 2225 N N . CYS A 1 280 ? 20.602 -9.557 1.735 1.00 61.28 280 CYS A N 1
ATOM 2226 C CA . CYS A 1 280 ? 19.250 -9.739 1.215 1.00 61.28 280 CYS A CA 1
ATOM 2227 C C . CYS A 1 280 ? 18.900 -11.231 1.258 1.00 61.28 280 CYS A C 1
ATOM 2229 O O . CYS A 1 280 ? 19.788 -12.077 1.136 1.00 61.28 280 CYS A O 1
ATOM 2231 N N . THR A 1 281 ? 17.622 -11.556 1.437 1.00 69.56 281 THR A N 1
ATOM 2232 C CA . THR A 1 281 ? 17.160 -12.945 1.423 1.00 69.56 281 THR A CA 1
ATOM 2233 C C . THR A 1 281 ? 17.047 -13.456 -0.009 1.00 69.56 281 THR A C 1
ATOM 2235 O O . THR A 1 281 ? 16.758 -12.704 -0.939 1.00 69.56 281 THR A O 1
ATOM 2238 N N . LEU A 1 282 ? 17.233 -14.764 -0.182 1.00 69.12 282 LEU A N 1
ATOM 2239 C CA . LEU A 1 282 ? 16.996 -15.430 -1.460 1.00 69.12 282 LEU A CA 1
ATOM 2240 C C . LEU A 1 282 ? 15.528 -15.310 -1.907 1.00 69.12 282 LEU A C 1
ATOM 2242 O O . LEU A 1 282 ? 15.278 -15.145 -3.092 1.00 69.12 282 LEU A O 1
ATOM 2246 N N . GLY A 1 283 ? 14.583 -15.292 -0.956 1.00 67.56 283 GLY A N 1
ATOM 2247 C CA . GLY A 1 283 ? 13.163 -15.033 -1.226 1.00 67.56 283 GLY A CA 1
ATOM 2248 C C . GLY A 1 283 ? 12.947 -13.721 -1.980 1.00 67.56 283 GLY A C 1
ATOM 2249 O O . GLY A 1 283 ? 12.434 -13.745 -3.082 1.00 67.56 283 GLY A O 1
ATOM 2250 N N . LYS A 1 284 ? 13.508 -12.600 -1.502 1.00 64.06 284 LYS A N 1
ATOM 2251 C CA . LYS A 1 284 ? 13.408 -11.299 -2.198 1.00 64.06 284 LYS A CA 1
ATOM 2252 C C . LYS A 1 284 ? 13.956 -11.316 -3.628 1.00 64.06 284 LYS A C 1
ATOM 2254 O O . LYS A 1 284 ? 13.548 -10.513 -4.463 1.00 64.06 284 LYS A O 1
ATOM 2259 N N . MET A 1 285 ? 14.939 -12.171 -3.897 1.00 76.62 285 MET A N 1
ATOM 2260 C CA . MET A 1 285 ? 15.493 -12.332 -5.235 1.00 76.62 285 MET A CA 1
ATOM 2261 C C . MET A 1 285 ? 14.567 -13.158 -6.134 1.00 76.62 285 MET A C 1
ATOM 2263 O O . MET A 1 285 ? 14.347 -12.772 -7.280 1.00 76.62 285 MET A O 1
ATOM 2267 N N . LEU A 1 286 ? 14.015 -14.255 -5.613 1.00 76.44 286 LEU A N 1
ATOM 2268 C CA . LEU A 1 286 ? 12.988 -15.045 -6.295 1.00 76.44 286 LEU A CA 1
ATOM 2269 C C . LEU A 1 286 ? 11.761 -14.197 -6.600 1.00 76.44 286 LEU A C 1
ATOM 2271 O O . LEU A 1 286 ? 11.268 -14.231 -7.725 1.00 76.44 286 LEU A O 1
ATOM 2275 N N . ASP A 1 287 ? 11.356 -13.373 -5.636 1.00 68.12 287 ASP A N 1
ATOM 2276 C CA . ASP A 1 287 ? 10.165 -12.554 -5.747 1.00 68.12 287 ASP A CA 1
ATOM 2277 C C . ASP A 1 287 ? 10.239 -11.605 -6.938 1.00 68.12 287 ASP A C 1
ATOM 2279 O O . ASP A 1 287 ? 9.301 -11.495 -7.727 1.00 68.12 287 ASP A O 1
ATOM 2283 N N . PHE A 1 288 ? 11.400 -10.975 -7.097 1.00 75.19 288 PHE A N 1
ATOM 2284 C CA . PHE A 1 288 ? 11.677 -10.074 -8.200 1.00 75.19 288 PHE A CA 1
ATOM 2285 C C . PHE A 1 288 ? 11.786 -10.810 -9.543 1.00 75.19 288 PHE A C 1
ATOM 2287 O O . PHE A 1 288 ? 11.153 -10.416 -10.518 1.00 75.19 288 PHE A O 1
ATOM 2294 N N . LEU A 1 289 ? 12.580 -11.884 -9.621 1.00 84.19 289 LEU A N 1
ATOM 2295 C CA . LEU A 1 289 ? 12.806 -12.578 -10.894 1.00 84.19 289 LEU A CA 1
ATOM 2296 C C . LEU A 1 289 ? 11.541 -13.263 -11.416 1.00 84.19 289 LEU A C 1
ATOM 2298 O O . LEU A 1 289 ? 11.231 -13.178 -12.600 1.00 84.19 289 LEU A O 1
ATOM 2302 N N . VAL A 1 290 ? 10.807 -13.944 -10.544 1.00 81.44 290 VAL A N 1
ATOM 2303 C CA . VAL A 1 290 ? 9.636 -14.725 -10.945 1.00 81.44 290 VAL A CA 1
ATOM 2304 C C . VAL A 1 290 ? 8.381 -13.853 -10.972 1.00 81.44 290 VAL A C 1
ATOM 2306 O O . VAL A 1 290 ? 7.613 -13.928 -11.926 1.00 81.44 290 VAL A O 1
ATOM 2309 N N . GLY A 1 291 ? 8.176 -13.002 -9.965 1.00 67.69 291 GLY A N 1
ATOM 2310 C CA . GLY A 1 291 ? 6.972 -12.179 -9.840 1.00 67.69 291 GLY A CA 1
ATOM 2311 C C . GLY A 1 291 ? 7.006 -10.938 -10.727 1.00 67.69 291 GLY A C 1
ATOM 2312 O O . GLY A 1 291 ? 6.121 -10.747 -11.564 1.00 67.69 291 GLY A O 1
ATOM 2313 N N . ASP A 1 292 ? 8.031 -10.100 -10.568 1.00 63.81 292 ASP A N 1
ATOM 2314 C CA . ASP A 1 292 ? 8.084 -8.801 -11.250 1.00 63.81 292 ASP A CA 1
ATOM 2315 C C . ASP A 1 292 ? 8.490 -8.932 -12.720 1.00 63.81 292 ASP A C 1
ATOM 2317 O O . ASP A 1 292 ? 7.892 -8.289 -13.584 1.00 63.81 292 ASP A O 1
ATOM 2321 N N . VAL A 1 293 ? 9.484 -9.774 -13.015 1.00 78.50 293 VAL A N 1
ATOM 2322 C CA . VAL A 1 293 ? 9.979 -9.937 -14.387 1.00 78.50 293 VAL A CA 1
ATOM 2323 C C . VAL A 1 293 ? 9.126 -10.939 -15.169 1.00 78.50 293 VAL A C 1
ATOM 2325 O O . VAL A 1 293 ? 8.527 -10.589 -16.178 1.00 78.50 293 VAL A O 1
ATOM 2328 N N . ILE A 1 294 ? 9.013 -12.185 -14.715 1.00 81.56 294 ILE A N 1
ATOM 2329 C CA . ILE A 1 294 ? 8.401 -13.229 -15.555 1.00 81.56 294 ILE A CA 1
ATOM 2330 C C . ILE A 1 294 ? 6.873 -13.186 -15.498 1.00 81.56 294 ILE A C 1
ATOM 2332 O O . ILE A 1 294 ? 6.211 -13.218 -16.531 1.00 81.56 294 ILE A O 1
ATOM 2336 N N . ALA A 1 295 ? 6.276 -13.092 -14.310 1.00 71.38 295 ALA A N 1
ATOM 2337 C CA . ALA A 1 295 ? 4.822 -13.112 -14.203 1.00 71.38 295 ALA A CA 1
ATOM 2338 C C . ALA A 1 295 ? 4.193 -11.784 -14.648 1.00 71.38 295 ALA A C 1
ATOM 2340 O O . ALA A 1 295 ? 3.211 -11.803 -15.391 1.00 71.38 295 ALA A O 1
ATOM 2341 N N . ARG A 1 296 ? 4.724 -10.636 -14.202 1.00 65.25 296 ARG A N 1
ATOM 2342 C CA . ARG A 1 296 ? 4.127 -9.315 -14.460 1.00 65.25 296 ARG A CA 1
ATOM 2343 C C . ARG A 1 296 ? 4.562 -8.700 -15.780 1.00 65.25 296 ARG A C 1
ATOM 2345 O O . ARG A 1 296 ? 3.696 -8.308 -16.555 1.00 65.25 296 ARG A O 1
ATOM 2352 N N . HIS A 1 297 ? 5.859 -8.568 -16.025 1.00 76.75 297 HIS A N 1
ATOM 2353 C CA . HIS A 1 297 ? 6.315 -7.866 -17.219 1.00 76.75 297 HIS A CA 1
ATOM 2354 C C . HIS A 1 297 ? 5.880 -8.599 -18.502 1.00 76.75 297 HIS A C 1
ATOM 2356 O O . HIS A 1 297 ? 5.195 -7.972 -19.313 1.00 76.75 297 HIS A O 1
ATOM 2362 N N . LEU A 1 298 ? 6.015 -9.933 -18.561 1.00 79.38 298 LEU A N 1
ATOM 2363 C CA . LEU A 1 298 ? 5.520 -10.717 -19.706 1.00 79.38 298 LEU A CA 1
ATOM 2364 C C . LEU A 1 298 ? 3.986 -10.682 -19.886 1.00 79.38 298 LEU A C 1
ATOM 2366 O O . LEU A 1 298 ? 3.483 -10.790 -21.002 1.00 79.38 298 LEU A O 1
ATOM 2370 N N . SER A 1 299 ? 3.199 -10.561 -18.804 1.00 68.00 299 SER A N 1
ATOM 2371 C CA . SER A 1 299 ? 1.722 -10.563 -18.904 1.00 68.00 299 SER A CA 1
ATOM 2372 C C . SER A 1 299 ? 1.085 -9.192 -19.066 1.00 68.00 299 SER A C 1
ATOM 2374 O O . SER A 1 299 ? -0.098 -9.131 -19.401 1.00 68.00 299 SER A O 1
ATOM 2376 N N . VAL A 1 300 ? 1.796 -8.106 -18.771 1.00 63.94 300 VAL A N 1
ATOM 2377 C CA . VAL A 1 300 ? 1.218 -6.757 -18.747 1.00 63.94 300 VAL A CA 1
ATOM 2378 C C . VAL A 1 300 ? 1.951 -5.849 -19.711 1.00 63.94 300 VAL A C 1
ATOM 2380 O O . VAL A 1 300 ? 1.319 -5.284 -20.597 1.00 63.94 300 VAL A O 1
ATOM 2383 N N . VAL A 1 301 ? 3.263 -5.724 -19.536 1.00 67.69 301 VAL A N 1
ATOM 2384 C CA . VAL A 1 301 ? 4.076 -4.763 -20.282 1.00 67.69 301 VAL A CA 1
ATOM 2385 C C . VAL A 1 301 ? 4.270 -5.259 -21.710 1.00 67.69 301 VAL A C 1
ATOM 2387 O O . VAL A 1 301 ? 4.008 -4.521 -22.654 1.00 67.69 301 VAL A O 1
ATOM 2390 N N . ASP A 1 302 ? 4.587 -6.540 -21.890 1.00 80.94 302 ASP A N 1
ATOM 2391 C CA . ASP A 1 302 ? 4.899 -7.059 -23.226 1.00 80.94 302 ASP A CA 1
ATOM 2392 C C . ASP A 1 302 ? 3.678 -7.114 -24.141 1.00 80.94 302 ASP A C 1
ATOM 2394 O O . ASP A 1 302 ? 3.739 -6.945 -25.362 1.00 80.94 302 ASP A O 1
ATOM 2398 N N . ARG A 1 303 ? 2.498 -7.217 -23.533 1.00 78.44 303 ARG A N 1
ATOM 2399 C CA . ARG A 1 303 ? 1.231 -7.165 -24.258 1.00 78.44 303 ARG A CA 1
ATOM 2400 C C . ARG A 1 303 ? 0.995 -5.846 -24.978 1.00 78.44 303 ARG A C 1
ATOM 2402 O O . ARG A 1 303 ? 0.194 -5.831 -25.914 1.00 78.44 303 ARG A O 1
ATOM 2409 N N . GLU A 1 304 ? 1.659 -4.762 -24.578 1.00 79.38 304 GLU A N 1
ATOM 2410 C CA . GLU A 1 304 ? 1.537 -3.465 -25.248 1.00 79.38 304 GLU A CA 1
ATOM 2411 C C . GLU A 1 304 ? 1.994 -3.528 -26.710 1.00 79.38 304 GLU A C 1
ATOM 2413 O O . GLU A 1 304 ? 1.451 -2.813 -27.556 1.00 79.38 304 GLU A O 1
ATOM 2418 N N . PHE A 1 305 ? 2.932 -4.420 -27.036 1.00 81.31 305 PHE A N 1
ATOM 2419 C CA . PHE A 1 305 ? 3.465 -4.556 -28.388 1.00 81.31 305 PHE A CA 1
ATOM 2420 C C . PHE A 1 305 ? 2.957 -5.797 -29.139 1.00 81.31 305 PHE A C 1
ATOM 2422 O O . PHE A 1 305 ? 3.143 -5.878 -30.351 1.00 81.31 305 PHE A O 1
ATOM 2429 N N . PHE A 1 306 ? 2.250 -6.734 -28.495 1.00 82.94 306 PHE A N 1
ATOM 2430 C CA . PHE A 1 306 ? 1.667 -7.914 -29.169 1.00 82.94 306 PHE A CA 1
ATOM 2431 C C . PHE A 1 306 ? 0.820 -7.575 -30.417 1.00 82.94 306 PHE A C 1
ATOM 2433 O O . PHE A 1 306 ? 0.899 -8.303 -31.414 1.00 82.94 306 PHE A O 1
ATOM 2440 N N . P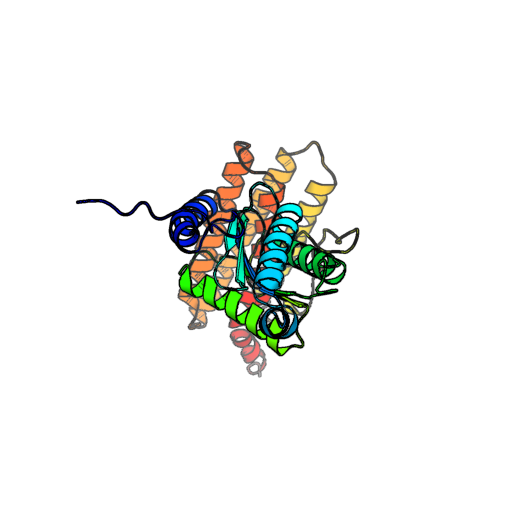RO A 1 307 ? 0.045 -6.466 -30.456 1.00 84.19 307 PRO A N 1
ATOM 2441 C CA . PRO A 1 307 ? -0.668 -6.065 -31.669 1.00 84.19 307 PRO A CA 1
ATOM 2442 C C . PRO A 1 307 ? 0.229 -5.843 -32.898 1.00 84.19 307 PRO A C 1
ATOM 2444 O O . PRO A 1 307 ? -0.260 -5.990 -34.020 1.00 84.19 307 PRO A O 1
ATOM 2447 N N . LEU A 1 308 ? 1.523 -5.540 -32.718 1.00 80.44 308 LEU A N 1
ATOM 2448 C CA . LEU A 1 308 ? 2.488 -5.416 -33.820 1.00 80.44 308 LEU A CA 1
ATOM 2449 C C . LEU A 1 308 ? 2.637 -6.732 -34.594 1.00 80.44 308 LEU A C 1
ATOM 2451 O O . LEU A 1 308 ? 2.795 -6.718 -35.815 1.00 80.44 308 LEU A O 1
ATOM 2455 N N . PHE A 1 309 ? 2.525 -7.868 -33.904 1.00 78.12 309 PHE A N 1
ATOM 2456 C CA . PHE A 1 309 ? 2.706 -9.200 -34.484 1.00 78.12 309 PHE A CA 1
ATOM 2457 C C . PHE A 1 309 ? 1.390 -9.819 -34.974 1.00 78.12 309 PHE A C 1
ATOM 2459 O O . PHE A 1 309 ? 1.376 -10.592 -35.935 1.00 78.12 309 PHE A O 1
ATOM 2466 N N . ALA A 1 310 ? 0.250 -9.403 -34.413 1.00 65.62 310 ALA A N 1
ATOM 2467 C CA . ALA A 1 310 ? -1.076 -9.858 -34.842 1.00 65.62 310 ALA A CA 1
ATOM 2468 C C . ALA A 1 310 ? -1.397 -9.521 -36.319 1.00 65.62 310 ALA A C 1
ATOM 2470 O O . ALA A 1 310 ? -2.158 -10.239 -36.976 1.00 65.62 310 ALA A O 1
ATOM 2471 N N . GLY A 1 311 ? -0.794 -8.459 -36.871 1.00 51.81 311 GLY A N 1
ATOM 2472 C CA . GLY A 1 311 ? -0.958 -8.033 -38.267 1.00 51.81 311 GLY A CA 1
ATOM 2473 C C . GLY A 1 311 ? -0.216 -8.885 -39.310 1.00 51.81 311 GLY A C 1
ATOM 2474 O O . GLY A 1 311 ? -0.597 -8.876 -40.483 1.00 51.81 311 GLY A O 1
ATOM 2475 N N . LEU A 1 312 ? 0.793 -9.669 -38.910 1.00 49.88 312 LEU A N 1
ATOM 2476 C CA . LEU A 1 312 ? 1.639 -10.447 -39.832 1.00 49.88 312 LEU A CA 1
ATOM 2477 C C . LEU A 1 312 ? 0.960 -11.718 -40.375 1.00 49.88 312 LEU A C 1
ATOM 2479 O O . LEU A 1 312 ? 1.396 -12.264 -41.388 1.00 49.88 312 LEU A O 1
ATOM 2483 N N . LYS A 1 313 ? -0.161 -12.160 -39.785 1.00 44.12 313 LYS A N 1
ATOM 2484 C CA . LYS A 1 313 ? -0.952 -13.296 -40.303 1.00 44.12 313 LYS A CA 1
ATOM 2485 C C . LYS A 1 313 ? -1.744 -12.991 -41.585 1.00 44.12 313 LYS A C 1
ATOM 2487 O O . LYS A 1 313 ? -2.261 -13.925 -42.188 1.00 44.12 313 LYS A O 1
ATOM 2492 N N . LYS A 1 314 ? -1.850 -11.729 -42.031 1.00 38.66 314 LYS A N 1
ATOM 2493 C CA . LYS A 1 314 ? -2.618 -11.357 -43.244 1.00 38.66 314 LYS A CA 1
ATOM 2494 C C . LYS A 1 314 ? -1.809 -11.299 -44.545 1.00 38.66 314 LYS A C 1
ATOM 2496 O O . LYS A 1 314 ? -2.388 -11.022 -45.590 1.00 38.66 314 LYS A O 1
ATOM 2501 N N . LEU A 1 315 ? -0.506 -11.575 -44.513 1.00 39.22 315 LEU A N 1
ATOM 2502 C CA . LEU A 1 315 ? 0.357 -11.543 -45.698 1.00 39.22 315 LEU A CA 1
ATOM 2503 C C . LEU A 1 315 ? 1.193 -12.822 -45.800 1.00 39.22 315 LEU A C 1
ATOM 2505 O O . LEU A 1 315 ? 2.410 -12.809 -45.643 1.00 39.22 315 LEU A O 1
ATOM 2509 N N . ARG A 1 316 ? 0.537 -13.943 -46.098 1.00 33.72 316 ARG A N 1
ATOM 2510 C CA . ARG A 1 316 ? 1.164 -15.020 -46.871 1.00 33.72 316 ARG A CA 1
ATOM 2511 C C . ARG A 1 316 ? 0.186 -15.418 -47.985 1.00 33.72 316 ARG A C 1
ATOM 2513 O O . ARG A 1 316 ? -0.985 -15.608 -47.656 1.00 33.72 316 ARG A O 1
ATOM 2520 N N . PRO A 1 317 ? 0.624 -15.410 -49.258 1.00 42.72 317 PRO A N 1
ATOM 2521 C CA . PRO A 1 317 ? -0.229 -15.693 -50.412 1.00 42.72 317 PRO A CA 1
ATOM 2522 C C . PRO A 1 317 ? -0.757 -17.127 -50.431 1.00 42.72 317 PRO A C 1
ATOM 2524 O O . PRO A 1 317 ? -0.087 -18.013 -49.848 1.00 42.72 317 PRO A O 1
#